Protein 1Y42 (pdb70)

Sequence (370 aa):
PKYTAKINEAEENWQARAEAIKKGKKQNTWDLFEERGYVKDTAGTKEHIAELMRTRRIGAYVGIDPTAPSLHVGHLLPLMPLFWMYLEGYKAFTLIGGSTAKIGDPTGDATMNMTKIHYQLKKLWENVDTQMRARGYEADWARKRGIVNNNHWWNKQPMLEVLRRVGHALRIGPMLSRDTVKNKMTQGDGVSFAEFTYPIMQGWDWFELFYQQGVQMQIGGSDQYGNIISGLEVVKAARESEPDPQERKYVTPKTALDECVGFTVPLLTDSSGAKFGKSAGNAIWLDPYQTSVFDFYGYFVRRSDQEVENLLKLFTFMPISEITKTMEEHIKDPSKRVAQHTLAREVVTLVHGKQEASAAEDQHRMMYTG

Nearest PDB structures (foldseek):
  1y42-assembly1_X  TM=1.003E+00  e=4.471E-63  Neurospora crassa
  4ojm-assembly1_X-2  TM=1.002E+00  e=7.082E-61  Neurospora crassa OR74A
  5ihx-assembly1_A  TM=9.493E-01  e=1.048E-35  Aspergillus nidulans FGSC A4
  1tyd-assembly1_E-2  TM=9.009E-01  e=5.472E-24  Geobacillus stearothermophilus
  6i5y-assembly1_B  TM=8.676E-01  e=6.887E-23  Escherichia coli BL21(DE3)

Structure (mmCIF, N/CA/C/O backbone):
data_1Y42
#
_entry.id   1Y42
#
_cell.length_a   104.880
_cell.length_b   73.210
_cell.length_c   56.790
_cell.angle_alpha   90.00
_cell.angle_beta   111.35
_cell.angle_gamma   90.00
#
_symmetry.space_group_name_H-M   'C 1 2 1'
#
loop_
_entity.id
_entity.type
_entity.pdbx_description
1 polymer 'Tyrosyl-tRNA synthetase, mitochondrial'
2 non-polymer TYROSINE
3 water water
#
loop_
_atom_site.group_PDB
_atom_site.id
_atom_site.type_symbol
_atom_site.label_atom_id
_atom_site.label_alt_id
_atom_site.label_comp_id
_atom_site.label_asym_id
_atom_site.label_entity_id
_atom_site.label_seq_id
_atom_site.pdbx_PDB_ins_code
_atom_site.Cartn_x
_atom_site.Cartn_y
_atom_site.Cartn_z
_atom_site.occupancy
_atom_site.B_iso_or_equiv
_atom_site.auth_seq_id
_atom_site.auth_comp_id
_atom_site.auth_asym_id
_atom_site.auth_atom_id
_atom_site.pdbx_PDB_model_num
ATOM 1 N N . PRO A 1 8 ? 10.289 47.086 23.789 1.00 46.01 39 PRO X N 1
ATOM 2 C CA . PRO A 1 8 ? 9.071 47.340 23.013 1.00 45.61 39 PRO X CA 1
ATOM 3 C C . PRO A 1 8 ? 8.968 46.688 21.625 1.00 45.46 39 PRO X C 1
ATOM 4 O O . PRO A 1 8 ? 8.138 45.784 21.462 1.00 45.54 39 PRO X O 1
ATOM 8 N N . LYS A 1 9 ? 9.755 47.132 20.635 1.00 45.27 40 LYS X N 1
ATOM 9 C CA . LYS A 1 9 ? 9.386 46.836 19.221 1.00 45.68 40 LYS X CA 1
ATOM 10 C C . LYS A 1 9 ? 9.970 45.540 18.575 1.00 44.47 40 LYS X C 1
ATOM 11 O O . LYS A 1 9 ? 9.298 44.860 17.775 1.00 44.18 40 LYS X O 1
ATOM 17 N N . TYR A 1 10 ? 11.199 45.202 18.927 1.00 43.32 41 TYR X N 1
ATOM 18 C CA . TYR A 1 10 ? 11.680 43.844 18.691 1.00 42.37 41 TYR X CA 1
ATOM 19 C C . TYR A 1 10 ? 10.778 42.861 19.444 1.00 41.30 41 TYR X C 1
ATOM 20 O O . TYR A 1 10 ? 10.496 41.785 18.975 1.00 41.02 41 TYR X O 1
ATOM 29 N N . THR A 1 11 ? 10.315 43.265 20.618 1.00 40.44 42 THR X N 1
ATOM 30 C CA . THR A 1 11 ? 9.533 42.393 21.472 1.00 39.93 42 THR X CA 1
ATOM 31 C C . THR A 1 11 ? 8.179 42.065 20.868 1.00 39.60 42 THR X C 1
ATOM 32 O O . THR A 1 11 ? 7.745 40.911 20.898 1.00 39.09 42 THR X O 1
ATOM 36 N N . ALA A 1 12 ? 7.517 43.090 20.344 1.00 38.79 43 ALA X N 1
ATOM 37 C CA . ALA A 1 12 ? 6.227 42.932 19.702 1.00 37.98 43 ALA X CA 1
ATOM 38 C C . ALA A 1 12 ? 6.369 41.987 18.519 1.00 37.38 43 ALA X C 1
ATOM 39 O O . ALA A 1 12 ? 5.558 41.101 18.340 1.00 36.11 43 ALA X O 1
ATOM 41 N N . LYS A 1 13 ? 7.402 42.212 17.714 1.00 36.73 44 LYS X N 1
ATOM 42 C CA . LYS A 1 13 ? 7.710 41.331 16.589 1.00 36.62 44 LYS X CA 1
ATOM 43 C C . LYS A 1 13 ? 8.020 39.908 17.025 1.00 35.05 44 LYS X C 1
ATOM 44 O O . LYS A 1 13 ? 7.575 38.998 16.366 1.00 35.43 44 LYS X O 1
ATOM 50 N N . ILE A 1 14 ? 8.794 39.716 18.096 1.00 33.98 45 ILE X N 1
ATOM 51 C CA . ILE A 1 14 ? 9.033 38.374 18.649 1.00 33.52 45 ILE X CA 1
ATOM 52 C C . ILE A 1 14 ? 7.698 37.724 19.093 1.00 32.49 45 ILE X C 1
ATOM 53 O O . ILE A 1 14 ? 7.464 36.528 18.880 1.00 31.75 45 ILE X O 1
ATOM 58 N N . ASN A 1 15 ? 6.857 38.500 19.754 1.00 31.22 46 ASN X N 1
ATOM 59 C CA . ASN A 1 15 ? 5.551 37.986 20.181 1.00 31.35 46 ASN X CA 1
ATOM 60 C C . ASN A 1 15 ? 4.697 37.588 18.982 1.00 30.02 46 ASN X C 1
ATOM 61 O O . ASN A 1 15 ? 4.100 36.530 19.007 1.00 30.22 46 ASN X O 1
ATOM 66 N N . GLU A 1 16 ? 4.676 38.378 17.921 1.00 29.12 47 GLU X N 1
ATOM 67 C CA . GLU A 1 16 ? 3.880 37.992 16.755 1.00 30.29 47 GLU X CA 1
ATOM 68 C C . GLU A 1 16 ? 4.431 36.690 16.146 1.00 29.01 47 GLU X C 1
ATOM 69 O O . GLU A 1 16 ? 3.678 35.786 15.762 1.00 28.25 47 GLU X O 1
ATOM 75 N N . ALA A 1 17 ? 5.757 36.612 16.074 1.00 28.31 48 ALA X N 1
ATOM 76 C CA . ALA A 1 17 ? 6.447 35.408 15.600 1.00 27.68 48 ALA X CA 1
ATOM 77 C C . ALA A 1 17 ? 6.040 34.170 16.390 1.00 27.00 48 ALA X C 1
ATOM 78 O O . ALA A 1 17 ? 5.815 33.136 15.820 1.00 24.78 48 ALA X O 1
ATOM 80 N N . GLU A 1 18 ? 5.991 34.277 17.714 1.00 27.12 49 GLU X N 1
ATOM 81 C CA . GLU A 1 18 ? 5.630 33.124 18.546 1.00 27.35 49 GLU X CA 1
ATOM 82 C C . GLU A 1 18 ? 4.177 32.750 18.373 1.00 26.72 49 GLU X C 1
ATOM 83 O O . GLU A 1 18 ? 3.820 31.599 18.405 1.00 26.14 49 GLU X O 1
ATOM 85 N N . GLU A 1 19 ? 3.342 33.746 18.209 1.00 27.35 50 GLU X N 1
ATOM 86 C CA . GLU A 1 19 ? 1.920 33.508 17.978 1.00 27.90 50 GLU X CA 1
ATOM 87 C C . GLU A 1 19 ? 1.721 32.840 16.629 1.00 26.99 50 GLU X C 1
ATOM 88 O O . GLU A 1 19 ? 0.971 31.848 16.533 1.00 26.21 50 GLU X O 1
ATOM 91 N N . ASN A 1 20 ? 2.441 33.324 15.612 1.00 26.51 51 ASN X N 1
ATOM 92 C CA . ASN A 1 20 ? 2.446 32.663 14.299 1.00 25.34 51 ASN X CA 1
ATOM 93 C C . ASN A 1 20 ? 2.959 31.236 14.430 1.00 23.52 51 ASN X C 1
ATOM 94 O O . ASN A 1 20 ? 2.404 30.332 13.831 1.00 22.79 51 ASN X O 1
ATOM 99 N N . TRP A 1 21 ? 4.011 31.022 15.214 1.00 21.53 52 TRP X N 1
ATOM 100 C CA . TRP A 1 21 ? 4.573 29.705 15.365 1.00 20.71 52 TRP X CA 1
ATOM 101 C C . TRP A 1 21 ? 3.614 28.745 16.017 1.00 20.25 52 TRP X C 1
ATOM 102 O O . TRP A 1 21 ? 3.527 27.595 15.624 1.00 19.61 52 TRP X O 1
ATOM 113 N N . GLN A 1 22 ? 2.864 29.240 16.997 1.00 21.89 53 GLN X N 1
ATOM 114 C CA . GLN A 1 22 ? 1.880 28.451 17.716 1.00 21.24 53 GLN X CA 1
ATOM 115 C C . GLN A 1 22 ? 0.651 28.115 16.875 1.00 21.10 53 GLN X C 1
ATOM 116 O O . GLN A 1 22 ? 0.150 26.999 16.972 1.00 20.91 53 GLN X O 1
ATOM 122 N N . ALA A 1 23 ? 0.184 29.023 16.018 1.00 20.84 54 ALA X N 1
ATOM 123 C CA . ALA A 1 23 ? -0.874 28.640 15.062 1.00 20.13 54 ALA X CA 1
ATOM 124 C C . ALA A 1 23 ? -0.348 27.542 14.129 1.00 19.68 54 ALA X C 1
ATOM 125 O O . ALA A 1 23 ? -1.046 26.513 13.870 1.00 19.49 54 ALA X O 1
ATOM 127 N N . ARG A 1 24 ? 0.884 27.729 13.647 1.00 18.42 55 ARG X N 1
ATOM 128 C CA . ARG A 1 24 ? 1.574 26.652 12.922 1.00 18.21 55 ARG X CA 1
ATOM 129 C C . ARG A 1 24 ? 1.620 25.324 13.693 1.00 17.40 55 ARG X C 1
ATOM 130 O O . ARG A 1 24 ? 1.345 24.231 13.138 1.00 17.98 55 ARG X O 1
ATOM 138 N N . ALA A 1 25 ? 2.006 25.395 14.961 1.00 17.44 56 ALA X N 1
ATOM 139 C CA . ALA A 1 25 ? 2.064 24.224 15.811 1.00 16.75 56 ALA X CA 1
ATOM 140 C C . ALA A 1 25 ? 0.724 23.509 15.896 1.00 18.08 56 ALA X C 1
ATOM 141 O O . ALA A 1 25 ? 0.658 22.253 15.909 1.00 17.75 56 ALA X O 1
ATOM 143 N N . GLU A 1 26 ? -0.344 24.290 16.006 1.00 19.18 57 GLU X N 1
ATOM 144 C CA . GLU A 1 26 ? -1.703 23.701 16.110 1.00 20.92 57 GLU X CA 1
ATOM 145 C C . GLU A 1 26 ? -2.161 23.087 14.798 1.00 19.95 57 GLU X C 1
ATOM 146 O O . GLU A 1 26 ? -2.732 21.989 14.728 1.00 20.64 57 GLU X O 1
ATOM 152 N N . ALA A 1 27 ? -1.874 23.793 13.742 1.00 19.97 58 ALA X N 1
ATOM 153 C CA . ALA A 1 27 ? -2.083 23.269 12.372 1.00 19.59 58 ALA X CA 1
ATOM 154 C C . ALA A 1 27 ? -1.418 21.926 12.129 1.00 18.41 58 ALA X C 1
ATOM 155 O O . ALA A 1 27 ? -2.017 21.046 11.558 1.00 18.72 58 ALA X O 1
ATOM 157 N N . ILE A 1 28 ? -0.189 21.737 12.616 1.00 18.44 59 ILE X N 1
ATOM 158 C CA . ILE A 1 28 ? 0.492 20.451 12.599 1.00 17.42 59 ILE X CA 1
ATOM 159 C C . ILE A 1 28 ? -0.198 19.386 13.452 1.00 17.17 59 ILE X C 1
ATOM 160 O O . ILE A 1 28 ? -0.450 18.266 12.978 1.00 16.59 59 ILE X O 1
ATOM 165 N N . LYS A 1 29 ? -0.502 19.723 14.705 1.00 17.78 60 LYS X N 1
ATOM 166 C CA . LYS A 1 29 ? -1.242 18.822 15.611 1.00 18.54 60 LYS X CA 1
ATOM 167 C C . LYS A 1 29 ? -2.548 18.342 14.939 1.00 17.92 60 LYS X C 1
ATOM 168 O O . LYS A 1 29 ? -2.922 17.183 15.063 1.00 16.37 60 LYS X O 1
ATOM 174 N N . LYS A 1 30 ? -3.237 19.248 14.245 1.00 18.69 61 LYS X N 1
ATOM 175 C CA . LYS A 1 30 ? -4.510 18.895 13.581 1.00 19.59 61 LYS X CA 1
ATOM 176 C C . LYS A 1 30 ? -4.297 18.206 12.204 1.00 19.43 61 LYS X C 1
ATOM 177 O O . LYS A 1 30 ? -5.231 17.763 11.560 1.00 17.44 61 LYS X O 1
ATOM 183 N N . GLY A 1 31 ? -3.060 18.104 11.764 1.00 19.93 62 GLY X N 1
ATOM 184 C CA . GLY A 1 31 ? -2.777 17.469 10.457 1.00 19.71 62 GLY X CA 1
ATOM 185 C C . GLY A 1 31 ? -2.973 18.337 9.246 1.00 19.59 62 GLY X C 1
ATOM 186 O O . GLY A 1 31 ? -3.002 17.868 8.145 1.00 22.05 62 GLY X O 1
ATOM 187 N N . LYS A 1 32 ? -3.147 19.609 9.431 1.00 19.72 63 LYS X N 1
ATOM 188 C CA . LYS A 1 32 ? -3.304 20.538 8.341 1.00 20.52 63 LYS X CA 1
ATOM 189 C C . LYS A 1 32 ? -1.953 20.896 7.710 1.00 21.83 63 LYS X C 1
ATOM 190 O O . LYS A 1 32 ? -1.894 21.291 6.537 1.00 22.13 63 LYS X O 1
ATOM 196 N N . LYS A 1 33 ? -0.876 20.727 8.484 1.00 20.50 64 LYS X N 1
ATOM 197 C CA . LYS A 1 33 ? 0.470 21.168 8.092 1.00 19.75 64 LYS X CA 1
ATOM 198 C C . LYS A 1 33 ? 1.412 20.051 8.482 1.00 19.32 64 LYS X C 1
ATOM 199 O O . LYS A 1 33 ? 1.291 19.475 9.587 1.00 17.15 64 LYS X O 1
ATOM 205 N N . GLN A 1 34 ? 2.306 19.685 7.564 1.00 18.48 65 GLN X N 1
ATOM 206 C CA . GLN A 1 34 ? 3.344 18.674 7.888 1.00 18.65 65 GLN X CA 1
ATOM 207 C C . GLN A 1 34 ? 4.433 19.272 8.762 1.00 17.89 65 GLN X C 1
ATOM 208 O O . GLN A 1 34 ? 4.983 20.334 8.446 1.00 17.97 65 GLN X O 1
ATOM 214 N N . ASN A 1 35 ? 4.691 18.608 9.877 1.00 16.73 66 ASN X N 1
ATOM 215 C CA . ASN A 1 35 ? 5.885 18.847 10.702 1.00 16.46 66 ASN X CA 1
ATOM 216 C C . ASN A 1 35 ? 7.141 18.715 9.861 1.00 15.75 66 ASN X C 1
ATOM 217 O O . ASN A 1 35 ? 7.326 17.711 9.197 1.00 14.50 66 ASN X O 1
ATOM 222 N N . THR A 1 36 ? 7.992 19.746 9.882 1.00 15.71 67 THR X N 1
ATOM 223 C CA . THR A 1 36 ? 9.292 19.653 9.236 1.00 16.58 67 THR X CA 1
ATOM 224 C C . THR A 1 36 ? 10.102 18.389 9.570 1.00 16.98 67 THR X C 1
ATOM 225 O O . THR A 1 36 ? 10.779 17.820 8.693 1.00 17.98 67 THR X O 1
ATOM 229 N N . TRP A 1 37 ? 10.029 17.913 10.807 1.00 16.98 68 TRP X N 1
ATOM 230 C CA . TRP A 1 37 ? 10.611 16.617 11.162 1.00 16.59 68 TRP X CA 1
ATOM 231 C C . TRP A 1 37 ? 10.077 15.508 10.261 1.00 16.56 68 TRP X C 1
ATOM 232 O O . TRP A 1 37 ? 10.834 14.669 9.772 1.00 17.10 68 TRP X O 1
ATOM 243 N N . ASP A 1 38 ? 8.757 15.464 10.043 1.00 16.76 69 ASP X N 1
ATOM 244 C CA . ASP A 1 38 ? 8.218 14.402 9.185 1.00 16.25 69 ASP X CA 1
ATOM 245 C C . ASP A 1 38 ? 8.630 14.604 7.707 1.00 15.63 69 ASP X C 1
ATOM 246 O O . ASP A 1 38 ? 8.836 13.651 7.000 1.00 15.92 69 ASP X O 1
ATOM 251 N N . LEU A 1 39 ? 8.795 15.844 7.275 1.00 16.19 70 LEU X N 1
ATOM 252 C CA . LEU A 1 39 ? 9.443 16.158 6.000 1.00 16.16 70 LEU X CA 1
ATOM 253 C C . LEU A 1 39 ? 10.851 15.542 5.928 1.00 16.92 70 LEU X C 1
ATOM 254 O O . LEU A 1 39 ? 11.190 14.869 4.922 1.00 17.52 70 LEU X O 1
ATOM 259 N N . PHE A 1 40 ? 11.655 15.720 6.981 1.00 16.75 71 PHE X N 1
ATOM 260 C CA . PHE A 1 40 ? 12.990 15.132 7.045 1.00 16.71 71 PHE X CA 1
ATOM 261 C C . PHE A 1 40 ? 12.956 13.651 6.830 1.00 16.93 71 PHE X C 1
ATOM 262 O O . PHE A 1 40 ? 13.736 13.107 6.062 1.00 16.59 71 PHE X O 1
ATOM 270 N N . GLU A 1 41 ? 12.041 12.984 7.524 1.00 18.66 72 GLU X N 1
ATOM 271 C CA . GLU A 1 41 ? 11.864 11.533 7.379 1.00 19.21 72 GLU X CA 1
ATOM 272 C C . GLU A 1 41 ? 11.383 11.139 5.991 1.00 19.33 72 GLU X C 1
ATOM 273 O O . GLU A 1 41 ? 11.961 10.261 5.382 1.00 17.88 72 GLU X O 1
ATOM 279 N N . GLU A 1 42 ? 10.391 11.843 5.464 1.00 18.76 73 GLU X N 1
ATOM 280 C CA . GLU A 1 42 ? 9.890 11.538 4.135 1.00 19.71 73 GLU X CA 1
ATOM 281 C C . GLU A 1 42 ? 10.935 11.701 3.011 1.00 19.03 73 GLU X C 1
ATOM 282 O O . GLU A 1 42 ? 10.981 10.936 2.035 1.00 18.59 73 GLU X O 1
ATOM 288 N N . ARG A 1 43 ? 11.757 12.722 3.120 1.00 18.93 74 ARG X N 1
ATOM 289 C CA . ARG A 1 43 ? 12.715 13.012 2.049 1.00 18.35 74 ARG X CA 1
ATOM 290 C C . ARG A 1 43 ? 13.955 12.161 2.194 1.00 19.26 74 ARG X C 1
ATOM 291 O O . ARG A 1 43 ? 14.716 12.029 1.231 1.00 20.70 74 ARG X O 1
ATOM 299 N N . GLY A 1 44 ? 14.168 11.588 3.383 1.00 18.56 75 GLY X N 1
ATOM 300 C CA . GLY A 1 44 ? 15.281 10.608 3.611 1.00 18.91 75 GLY X CA 1
ATOM 301 C C . GLY A 1 44 ? 16.515 11.175 4.303 1.00 18.17 75 GLY X C 1
ATOM 302 O O . GLY A 1 44 ? 17.579 10.594 4.248 1.00 17.88 75 GLY X O 1
ATOM 303 N N . TYR A 1 45 ? 16.384 12.315 4.958 1.00 17.52 76 TYR X N 1
ATOM 304 C CA . TYR A 1 45 ? 17.540 12.959 5.627 1.00 16.47 76 TYR X CA 1
ATOM 305 C C . TYR A 1 45 ? 17.971 12.335 6.915 1.00 17.20 76 TYR X C 1
ATOM 306 O O . TYR A 1 45 ? 19.051 12.652 7.379 1.00 16.57 76 TYR X O 1
ATOM 315 N N . VAL A 1 46 ? 17.149 11.4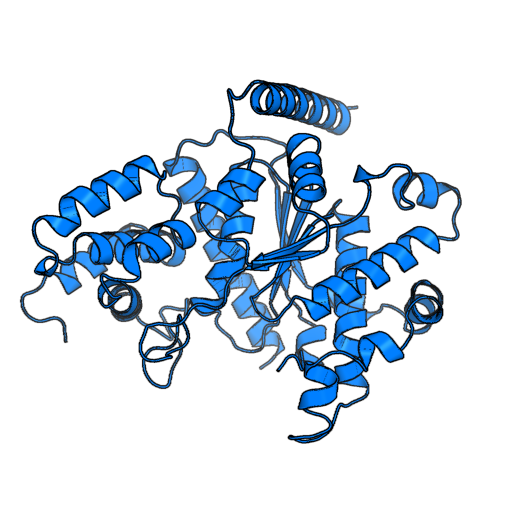74 7.534 1.00 18.87 77 VAL X N 1
ATOM 316 C CA . VAL A 1 46 ? 17.454 11.005 8.901 1.00 18.82 77 VAL X CA 1
ATOM 317 C C . VAL A 1 46 ? 18.175 9.661 8.916 1.00 20.47 77 VAL X C 1
ATOM 318 O O . VAL A 1 46 ? 17.608 8.611 8.548 1.00 20.97 77 VAL X O 1
ATOM 322 N N . LYS A 1 47 ? 19.409 9.677 9.404 1.00 21.18 78 LYS X N 1
ATOM 323 C CA . LYS A 1 47 ? 20.154 8.467 9.681 1.00 21.39 78 LYS X CA 1
ATOM 324 C C . LYS A 1 47 ? 20.073 8.171 11.182 1.00 20.92 78 LYS X C 1
ATOM 325 O O . LYS A 1 47 ? 19.324 7.309 11.609 1.00 19.74 78 LYS X O 1
ATOM 331 N N . ASP A 1 48 ? 20.875 8.859 11.978 1.00 21.32 79 ASP X N 1
ATOM 332 C CA . ASP A 1 48 ? 20.910 8.658 13.434 1.00 21.86 79 ASP X CA 1
ATOM 333 C C . ASP A 1 48 ? 20.400 9.894 14.126 1.00 20.98 79 ASP X C 1
ATOM 334 O O . ASP A 1 48 ? 20.510 10.978 13.558 1.00 20.46 79 ASP X O 1
ATOM 339 N N . THR A 1 49 ? 19.788 9.723 15.299 1.00 20.70 80 THR X N 1
ATOM 340 C CA . THR A 1 49 ? 19.309 10.837 16.100 1.00 21.43 80 THR X CA 1
ATOM 341 C C . THR A 1 49 ? 19.936 10.793 17.502 1.00 21.99 80 THR X C 1
ATOM 342 O O . THR A 1 49 ? 20.043 9.734 18.130 1.00 22.88 80 THR X O 1
ATOM 346 N N . ALA A 1 50 ? 20.347 11.959 17.955 1.00 21.72 81 ALA X N 1
ATOM 347 C CA . ALA A 1 50 ? 20.773 12.178 19.326 1.00 21.97 81 ALA X CA 1
ATOM 348 C C . ALA A 1 50 ? 19.580 12.926 19.953 1.00 22.55 81 ALA X C 1
ATOM 349 O O . ALA A 1 50 ? 19.393 14.103 19.704 1.00 20.17 81 ALA X O 1
ATOM 351 N N . GLY A 1 51 ? 18.753 12.169 20.693 1.00 23.16 82 GLY X N 1
ATOM 352 C CA . GLY A 1 51 ? 17.430 12.562 21.123 1.00 23.44 82 GLY X CA 1
ATOM 353 C C . GLY A 1 51 ? 16.471 11.663 20.376 1.00 24.55 82 GLY X C 1
ATOM 354 O O . GLY A 1 51 ? 16.728 11.293 19.228 1.00 25.11 82 GLY X O 1
ATOM 355 N N . THR A 1 52 ? 15.355 11.289 21.001 1.00 24.85 83 THR X N 1
ATOM 356 C CA . THR A 1 52 ? 14.374 10.452 20.307 1.00 24.89 83 THR X CA 1
ATOM 357 C C . THR A 1 52 ? 13.698 11.222 19.185 1.00 24.49 83 THR X C 1
ATOM 358 O O . THR A 1 52 ? 13.599 12.441 19.246 1.00 24.12 83 THR X O 1
ATOM 362 N N . LYS A 1 53 ? 13.179 10.502 18.194 1.00 24.11 84 LYS X N 1
ATOM 363 C CA . LYS A 1 53 ? 12.443 11.146 17.099 1.00 24.95 84 LYS X CA 1
ATOM 364 C C . LYS A 1 53 ? 11.1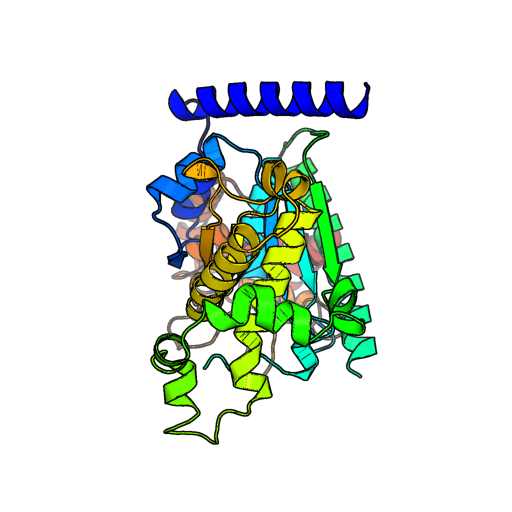85 11.856 17.589 1.00 23.73 84 LYS X C 1
ATOM 365 O O . LYS A 1 53 ? 10.805 12.877 17.068 1.00 22.97 84 LYS X O 1
ATOM 371 N N . GLU A 1 54 ? 10.579 11.346 18.644 1.00 23.61 85 GLU X N 1
ATOM 372 C CA . GLU A 1 54 ? 9.371 11.970 19.246 1.00 23.14 85 GLU X CA 1
ATOM 373 C C . GLU A 1 54 ? 9.712 13.290 19.917 1.00 21.37 85 GLU X C 1
ATOM 374 O O . GLU A 1 54 ? 9.008 14.306 19.738 1.00 21.70 85 GLU X O 1
ATOM 380 N N . HIS A 1 55 ? 10.816 13.277 20.652 1.00 19.81 86 HIS X N 1
ATOM 381 C CA . HIS A 1 55 ? 11.453 14.457 21.179 1.00 19.18 86 HIS X CA 1
ATOM 382 C C . HIS A 1 55 ? 11.697 15.537 20.092 1.00 18.19 86 HIS X C 1
ATOM 383 O O . HIS A 1 55 ? 11.192 16.684 20.199 1.00 16.24 86 HIS X O 1
ATOM 390 N N . ILE A 1 56 ? 12.468 15.160 19.072 1.00 18.31 87 ILE X N 1
ATOM 391 C CA . ILE A 1 56 ? 12.918 16.118 18.055 1.00 18.46 87 ILE X CA 1
ATOM 392 C C . ILE A 1 56 ? 11.679 16.672 17.304 1.00 17.59 87 ILE X C 1
ATOM 393 O O . ILE A 1 56 ? 11.568 17.840 17.068 1.00 18.24 87 ILE X O 1
ATOM 398 N N . ALA A 1 57 ? 10.726 15.817 17.003 1.00 18.40 88 ALA X N 1
ATOM 399 C CA . ALA A 1 57 ? 9.468 16.223 16.329 1.00 18.37 88 ALA X CA 1
ATOM 400 C C . ALA A 1 57 ? 8.703 17.285 17.104 1.00 18.00 88 ALA X C 1
ATOM 401 O O . ALA A 1 57 ? 8.269 18.324 16.551 1.00 17.02 88 ALA X O 1
ATOM 403 N N . GLU A 1 58 ? 8.560 17.032 18.400 1.00 18.09 89 GLU X N 1
ATOM 404 C CA . GLU A 1 58 ? 7.805 17.907 19.255 1.00 17.55 89 GLU X CA 1
ATOM 405 C C . GLU A 1 58 ? 8.553 19.219 19.505 1.00 16.93 89 GLU X C 1
ATOM 406 O O . GLU A 1 58 ? 7.941 20.278 19.605 1.00 16.03 89 GLU X O 1
ATOM 412 N N . LEU A 1 59 ? 9.884 19.153 19.614 1.00 15.91 90 LEU X N 1
ATOM 413 C CA . LEU A 1 59 ? 10.661 20.376 19.684 1.00 16.29 90 LEU X CA 1
ATOM 414 C C . LEU A 1 59 ? 10.436 21.214 18.424 1.00 15.70 90 LEU X C 1
ATOM 415 O O . LEU A 1 59 ? 10.198 22.420 18.507 1.00 16.28 90 LEU X O 1
ATOM 420 N N . MET A 1 60 ? 10.470 20.572 17.264 1.00 15.98 91 MET X N 1
ATOM 421 C CA . MET A 1 60 ? 10.318 21.301 16.001 1.00 15.06 91 MET X CA 1
ATOM 422 C C . MET A 1 60 ? 8.915 21.858 15.797 1.00 15.00 91 MET X C 1
ATOM 423 O O . MET A 1 60 ? 8.772 22.969 15.287 1.00 13.66 91 MET X O 1
ATOM 428 N N . ARG A 1 61 ? 7.893 21.125 16.263 1.00 14.65 92 ARG X N 1
ATOM 429 C CA . ARG A 1 61 ? 6.503 21.619 16.218 1.00 16.06 92 ARG X CA 1
ATOM 430 C C . ARG A 1 61 ? 6.280 22.831 17.088 1.00 17.28 92 ARG X C 1
ATOM 431 O O . ARG A 1 61 ? 5.695 23.812 16.635 1.00 18.42 92 ARG X O 1
ATOM 439 N N . THR A 1 62 ? 6.777 22.770 18.328 1.00 16.85 93 THR X N 1
ATOM 440 C CA . THR A 1 62 ? 6.407 23.730 19.315 1.00 16.87 93 THR X CA 1
ATOM 441 C C . THR A 1 62 ? 7.308 24.935 19.420 1.00 17.38 93 THR X C 1
ATOM 442 O O . THR A 1 62 ? 6.901 25.939 20.025 1.00 16.62 93 THR X O 1
ATOM 446 N N . ARG A 1 63 ? 8.508 24.865 18.842 1.00 17.61 94 ARG X N 1
ATOM 447 C CA . ARG A 1 63 ? 9.491 25.914 19.060 1.00 19.22 94 ARG X CA 1
ATOM 448 C C . ARG A 1 63 ? 10.192 26.322 17.760 1.00 17.84 94 ARG X C 1
ATOM 449 O O . ARG A 1 63 ? 10.648 25.459 16.999 1.00 15.76 94 ARG X O 1
ATOM 457 N N . ARG A 1 64 ? 10.293 27.630 17.486 1.00 16.52 95 ARG X N 1
ATOM 458 C CA . ARG A 1 64 ? 11.057 28.065 16.321 1.00 16.62 95 ARG X CA 1
ATOM 459 C C . ARG A 1 64 ? 12.563 27.971 16.616 1.00 16.43 95 ARG X C 1
ATOM 460 O O . ARG A 1 64 ? 13.255 28.972 16.797 1.00 17.96 95 ARG X O 1
ATOM 468 N N . ILE A 1 65 ? 13.087 26.752 16.684 1.00 16.89 96 ILE X N 1
ATOM 469 C CA . ILE A 1 65 ? 14.483 26.571 17.084 1.00 16.00 96 ILE X CA 1
ATOM 470 C C . ILE A 1 65 ? 15.495 27.109 16.082 1.00 15.91 96 ILE X C 1
ATOM 471 O O . ILE A 1 65 ? 15.183 27.400 14.940 1.00 15.87 96 ILE X O 1
ATOM 476 N N . GLY A 1 66 ? 16.718 27.235 16.556 1.00 14.14 97 GLY X N 1
ATOM 477 C CA . GLY A 1 66 ? 17.826 27.384 15.694 1.00 14.93 97 GLY X CA 1
ATOM 478 C C . GLY A 1 66 ? 18.506 26.066 15.509 1.00 14.93 97 GLY X C 1
ATOM 479 O O . GLY A 1 66 ? 18.514 25.230 16.396 1.00 14.50 97 GLY X O 1
ATOM 480 N N . ALA A 1 67 ? 19.090 25.900 14.327 1.00 15.39 98 ALA X N 1
ATOM 481 C CA . ALA A 1 67 ? 19.823 24.705 13.985 1.00 14.63 98 ALA X CA 1
ATOM 482 C C . ALA A 1 67 ? 21.126 25.175 13.258 1.00 14.69 98 ALA X C 1
ATOM 483 O O . ALA A 1 67 ? 21.216 26.330 12.801 1.00 14.48 98 ALA X O 1
ATOM 485 N N . TYR A 1 68 ? 22.139 24.315 13.257 1.00 15.68 99 TYR X N 1
ATOM 486 C CA . TYR A 1 68 ? 23.410 24.529 12.565 1.00 15.25 99 TYR X CA 1
ATOM 487 C C . TYR A 1 68 ? 24.057 23.265 11.992 1.00 15.56 99 TYR X C 1
ATOM 488 O O . TYR A 1 68 ? 23.841 22.142 12.474 1.00 15.36 99 TYR X O 1
ATOM 497 N N . VAL A 1 69 ? 24.855 23.508 10.943 1.00 14.99 100 VAL X N 1
ATOM 498 C CA . VAL A 1 69 ? 25.787 22.594 10.369 1.00 15.93 100 VAL X CA 1
ATOM 499 C C . VAL A 1 69 ? 27.187 23.242 10.431 1.00 16.67 100 VAL X C 1
ATOM 500 O O . VAL A 1 69 ? 27.378 24.422 10.106 1.00 15.89 100 VAL X O 1
ATOM 504 N N . GLY A 1 70 ? 28.155 22.468 10.856 1.00 17.46 101 GLY X N 1
ATOM 505 C CA . GLY A 1 70 ? 29.505 22.932 10.918 1.00 19.13 101 GLY X CA 1
ATOM 506 C C . GLY A 1 70 ? 30.247 22.387 9.716 1.00 20.28 101 GLY X C 1
ATOM 507 O O . GLY A 1 70 ? 30.041 21.264 9.293 1.00 18.80 101 GLY X O 1
ATOM 508 N N . ILE A 1 71 ? 31.084 23.225 9.129 1.00 22.68 102 ILE X N 1
ATOM 509 C CA . ILE A 1 71 ? 31.976 22.792 8.064 1.00 24.01 102 ILE X CA 1
ATOM 510 C C . ILE A 1 71 ? 33.421 23.220 8.377 1.00 24.62 102 ILE X C 1
ATOM 511 O O . ILE A 1 71 ? 33.675 24.396 8.597 1.00 25.03 102 ILE X O 1
ATOM 516 N N . ASP A 1 72 ? 34.348 22.271 8.394 1.00 25.90 103 ASP X N 1
ATOM 517 C CA . ASP A 1 72 ? 35.781 22.594 8.572 1.00 27.76 103 ASP X CA 1
ATOM 518 C C . ASP A 1 72 ? 36.361 22.947 7.215 1.00 28.16 103 ASP X C 1
ATOM 519 O O . ASP A 1 72 ? 36.315 22.103 6.324 1.00 27.15 103 ASP X O 1
ATOM 524 N N . PRO A 1 73 ? 36.910 24.158 7.054 1.00 29.58 104 PRO X N 1
ATOM 525 C CA . PRO A 1 73 ? 37.528 24.567 5.788 1.00 31.42 104 PRO X CA 1
ATOM 526 C C . PRO A 1 73 ? 38.900 23.937 5.517 1.00 33.25 104 PRO X C 1
ATOM 527 O O . PRO A 1 73 ? 39.928 24.592 5.575 1.00 33.43 104 PRO X O 1
ATOM 531 N N . THR A 1 74 ? 38.873 22.671 5.143 1.00 35.34 105 THR X N 1
ATOM 532 C CA . THR A 1 74 ? 40.063 21.927 4.823 1.00 37.00 105 THR X CA 1
ATOM 533 C C . THR A 1 74 ? 40.507 22.071 3.357 1.00 36.89 105 THR X C 1
ATOM 534 O O . THR A 1 74 ? 41.541 21.504 2.976 1.00 37.71 105 THR X O 1
ATOM 538 N N . ALA A 1 75 ? 39.742 22.825 2.552 1.00 35.83 106 ALA X N 1
ATOM 539 C CA . ALA A 1 75 ? 40.087 23.098 1.156 1.00 34.67 106 ALA X CA 1
ATOM 540 C C . ALA A 1 75 ? 39.361 24.352 0.674 1.00 33.49 106 ALA X C 1
ATOM 541 O O . ALA A 1 75 ? 38.451 24.799 1.331 1.00 33.77 106 ALA X O 1
ATOM 543 N N . PRO A 1 76 ? 39.761 24.946 -0.450 1.00 32.08 107 PRO X N 1
ATOM 544 C CA . PRO A 1 76 ? 39.202 26.221 -0.864 1.00 31.24 107 PRO X CA 1
ATOM 545 C C . PRO A 1 76 ? 37.773 26.187 -1.419 1.00 30.25 107 PRO X C 1
ATOM 546 O O . PRO A 1 76 ? 37.136 27.252 -1.556 1.00 29.90 107 PRO X O 1
ATOM 550 N N . SER A 1 77 ? 37.302 24.986 -1.756 1.00 28.04 108 SER X N 1
ATOM 551 C CA . SER A 1 77 ? 35.966 24.819 -2.218 1.00 26.15 108 SER X CA 1
ATOM 552 C C . SER A 1 77 ? 35.292 23.736 -1.420 1.00 24.08 108 SER X C 1
ATOM 553 O O . SER A 1 77 ? 35.893 22.720 -1.023 1.00 22.13 108 SER X O 1
ATOM 556 N N . LEU A 1 78 ? 34.010 23.967 -1.195 1.00 21.87 109 LEU X N 1
ATOM 557 C CA . LEU A 1 78 ? 33.105 22.881 -0.865 1.00 21.58 109 LEU X CA 1
ATOM 558 C C . LEU A 1 78 ? 32.861 22.009 -2.109 1.00 20.95 109 LEU X C 1
ATOM 559 O O . LEU A 1 78 ? 33.164 22.381 -3.274 1.00 19.20 109 LEU X O 1
ATOM 564 N N . HIS A 1 79 ? 32.393 20.803 -1.850 1.00 21.13 110 HIS X N 1
ATOM 565 C CA . HIS A 1 79 ? 31.992 19.907 -2.925 1.00 21.73 110 HIS X CA 1
ATOM 566 C C . HIS A 1 79 ? 30.562 19.400 -2.680 1.00 20.89 110 HIS X C 1
ATOM 567 O O . HIS A 1 79 ? 29.915 19.711 -1.661 1.00 19.32 110 HIS X O 1
ATOM 574 N N . VAL A 1 80 ? 30.045 18.601 -3.598 1.00 21.05 111 VAL X N 1
ATOM 575 C CA . VAL A 1 80 ? 28.614 18.315 -3.527 1.00 22.43 111 VAL X CA 1
ATOM 576 C C . VAL A 1 80 ? 28.243 17.467 -2.303 1.00 23.29 111 VAL X C 1
ATOM 577 O O . VAL A 1 80 ? 27.101 17.496 -1.863 1.00 23.94 111 VAL X O 1
ATOM 581 N N . GLY A 1 81 ? 29.209 16.706 -1.787 1.00 24.28 112 GLY X N 1
ATOM 582 C CA . GLY A 1 81 ? 29.047 15.938 -0.567 1.00 25.30 112 GLY X CA 1
ATOM 583 C C . GLY A 1 81 ? 28.742 16.813 0.652 1.00 25.05 112 GLY X C 1
ATOM 584 O O . GLY A 1 81 ? 28.027 16.397 1.591 1.00 26.59 112 GLY X O 1
ATOM 585 N N . HIS A 1 82 ? 29.216 18.043 0.623 1.00 23.67 113 HIS X N 1
ATOM 586 C CA . HIS A 1 82 ? 28.857 18.983 1.656 1.00 23.01 113 HIS X CA 1
ATOM 587 C C . HIS A 1 82 ? 27.410 19.364 1.611 1.00 22.63 113 HIS X C 1
ATOM 588 O O . HIS A 1 82 ? 26.876 19.845 2.611 1.00 21.55 113 HIS X O 1
ATOM 595 N N . LEU A 1 83 ? 26.775 19.236 0.444 1.00 21.69 114 LEU X N 1
ATOM 596 C CA . LEU A 1 83 ? 25.373 19.683 0.338 1.00 21.21 114 LEU X CA 1
ATOM 597 C C . LEU A 1 83 ? 24.432 18.875 1.165 1.00 19.53 114 LEU X C 1
ATOM 598 O O . LEU A 1 83 ? 23.367 19.370 1.551 1.00 19.62 114 LEU X O 1
ATOM 603 N N . LEU A 1 84 ? 24.753 17.621 1.395 1.00 18.13 115 LEU X N 1
ATOM 604 C CA . LEU A 1 84 ? 23.784 16.782 2.039 1.00 18.73 115 LEU X CA 1
ATOM 605 C C . LEU A 1 84 ? 23.321 17.299 3.423 1.00 17.30 115 LEU X C 1
ATOM 606 O O . LEU A 1 84 ? 22.124 17.474 3.622 1.00 17.05 115 LEU X O 1
ATOM 611 N N . PRO A 1 85 ? 24.216 17.548 4.376 1.00 17.37 116 PRO X N 1
ATOM 612 C CA . PRO A 1 85 ? 23.718 18.088 5.680 1.00 16.98 116 PRO X CA 1
ATOM 613 C C . PRO A 1 85 ? 23.136 19.473 5.605 1.00 16.38 116 PRO X C 1
ATOM 614 O O . PRO A 1 85 ? 22.293 19.838 6.438 1.00 16.86 116 PRO X O 1
ATOM 618 N N . LEU A 1 86 ? 23.548 20.245 4.604 1.00 16.36 117 LEU X N 1
ATOM 619 C CA . LEU A 1 86 ? 23.008 21.545 4.420 1.00 15.49 117 LEU X CA 1
ATOM 620 C C . LEU A 1 86 ? 21.553 21.512 3.941 1.00 15.41 117 LEU X C 1
ATOM 621 O O . LEU A 1 86 ? 20.780 22.455 4.197 1.00 12.95 117 LEU X O 1
ATOM 626 N N . MET A 1 87 ? 21.165 20.451 3.236 1.00 15.93 118 MET X N 1
ATOM 627 C CA . MET A 1 87 ? 19.806 20.467 2.656 1.00 15.97 118 MET X CA 1
ATOM 628 C C . MET A 1 87 ? 18.693 20.554 3.724 1.00 16.14 118 MET X C 1
ATOM 629 O O . MET A 1 87 ? 17.833 21.429 3.615 1.00 15.69 118 MET X O 1
ATOM 634 N N . PRO A 1 88 ? 18.660 19.672 4.730 1.00 16.53 119 PRO X N 1
ATOM 635 C CA . PRO A 1 88 ? 17.637 19.818 5.810 1.00 15.95 119 PRO X CA 1
ATOM 636 C C . PRO A 1 88 ? 17.729 21.142 6.537 1.00 16.39 119 PRO X C 1
ATOM 637 O O . PRO A 1 88 ? 16.720 21.705 7.005 1.00 17.47 119 PRO X O 1
ATOM 641 N N . LEU A 1 89 ? 18.955 21.630 6.704 1.00 15.82 120 LEU X N 1
ATOM 642 C CA . LEU A 1 89 ? 19.153 22.948 7.245 1.00 15.00 120 LEU X CA 1
ATOM 643 C C . LEU A 1 89 ? 18.463 23.998 6.371 1.00 14.94 120 LEU X C 1
ATOM 644 O O . LEU A 1 89 ? 17.842 24.906 6.890 1.00 14.15 120 LEU X O 1
ATOM 649 N N . PHE A 1 90 ? 18.627 23.914 5.050 1.00 14.18 121 PHE X N 1
ATOM 650 C CA . PHE A 1 90 ? 17.963 24.848 4.170 1.00 14.75 121 PHE X CA 1
ATOM 651 C C . PHE A 1 90 ? 16.425 24.676 4.231 1.00 14.88 121 PHE X C 1
ATOM 652 O O . PHE A 1 90 ? 15.710 25.660 4.189 1.00 15.02 121 PHE X O 1
ATOM 660 N N . TRP A 1 91 ? 15.943 23.435 4.315 1.00 15.38 122 TRP X N 1
ATOM 661 C CA . TRP A 1 91 ? 14.510 23.181 4.488 1.00 15.85 122 TRP X CA 1
ATOM 662 C C . TRP A 1 91 ? 13.997 23.917 5.711 1.00 15.35 122 TRP X C 1
ATOM 663 O O . TRP A 1 91 ? 12.952 24.538 5.654 1.00 17.26 122 TRP X O 1
ATOM 674 N N . MET A 1 92 ? 14.718 23.836 6.830 1.00 15.55 123 MET X N 1
ATOM 675 C CA . MET A 1 92 ? 14.283 24.522 8.084 1.00 15.89 123 MET X CA 1
ATOM 676 C C . MET A 1 92 ? 14.248 26.007 7.831 1.00 15.07 123 MET X C 1
ATOM 677 O O . MET A 1 92 ? 13.308 26.710 8.191 1.00 15.09 123 MET X O 1
ATOM 682 N N . TYR A 1 93 ? 15.259 26.513 7.151 1.00 14.87 124 TYR X N 1
ATOM 683 C CA . TYR A 1 93 ? 15.251 27.932 6.833 1.00 14.91 124 TYR X CA 1
ATOM 684 C C . TYR A 1 93 ? 14.008 28.310 6.033 1.00 14.76 124 TYR X C 1
ATOM 685 O O . TYR A 1 93 ? 13.281 29.239 6.413 1.00 15.35 124 TYR X O 1
ATOM 694 N N . LEU A 1 94 ? 13.733 27.594 4.952 1.00 15.30 125 LEU X N 1
ATOM 695 C CA . LEU A 1 94 ? 12.515 27.846 4.171 1.00 16.85 125 LEU X CA 1
ATOM 696 C C . LEU A 1 94 ? 11.236 27.824 5.047 1.00 17.20 125 LEU X C 1
ATOM 697 O O . LEU A 1 94 ? 10.351 28.652 4.882 1.00 18.37 125 LEU X O 1
ATOM 702 N N . GLU A 1 95 ? 11.195 26.892 5.992 1.00 16.78 126 GLU X N 1
ATOM 703 C CA . GLU A 1 95 ? 10.067 26.769 6.974 1.00 17.00 126 GLU X CA 1
ATOM 704 C C . GLU A 1 95 ? 10.005 27.810 8.067 1.00 16.40 126 GLU X C 1
ATOM 705 O O . GLU A 1 95 ? 9.013 27.857 8.782 1.00 17.96 126 GLU X O 1
ATOM 711 N N . GLY A 1 96 ? 11.033 28.651 8.187 1.00 16.11 127 GLY X N 1
ATOM 712 C CA . GLY A 1 96 ? 11.011 29.800 9.080 1.00 15.66 127 GLY X CA 1
ATOM 713 C C . GLY A 1 96 ? 11.755 29.589 10.371 1.00 14.51 127 GLY X C 1
ATOM 714 O O . GLY A 1 96 ? 11.616 30.357 11.289 1.00 15.29 127 GLY X O 1
ATOM 715 N N . TYR A 1 97 ? 12.566 28.566 10.453 1.00 14.45 128 TYR X N 1
ATOM 716 C CA . TYR A 1 97 ? 13.502 28.432 11.573 1.00 13.84 128 TYR X CA 1
ATOM 717 C C . TYR A 1 97 ? 14.680 29.409 11.431 1.00 15.07 128 TYR X C 1
ATOM 718 O O . TYR A 1 97 ? 14.775 30.188 10.449 1.00 14.81 128 TYR X O 1
ATOM 727 N N . LYS A 1 98 ? 15.556 29.377 12.428 1.00 16.01 129 LYS X N 1
ATOM 728 C CA . LYS A 1 98 ? 16.858 30.065 12.376 1.00 17.37 129 LYS X CA 1
ATOM 729 C C . LYS A 1 98 ? 17.954 29.006 12.024 1.00 16.19 129 LYS X C 1
ATOM 730 O O . LYS A 1 98 ? 18.051 27.976 12.689 1.00 15.17 129 LYS X O 1
ATOM 736 N N . ALA A 1 99 ? 18.770 29.264 10.986 1.00 15.38 130 ALA X N 1
ATOM 737 C CA . ALA A 1 99 ? 19.638 28.262 10.412 1.00 14.75 130 ALA X CA 1
ATOM 738 C C . ALA A 1 99 ? 21.033 28.817 10.184 1.00 15.30 130 ALA X C 1
ATOM 739 O O . ALA A 1 99 ? 21.207 29.893 9.610 1.00 15.84 130 ALA X O 1
ATOM 741 N N . PHE A 1 100 ? 22.039 28.123 10.688 1.00 15.86 131 PHE X N 1
ATOM 742 C CA . PHE A 1 100 ? 23.427 28.648 10.599 1.00 16.40 131 PHE X CA 1
ATOM 743 C C . PHE A 1 100 ? 24.371 27.644 10.017 1.00 15.78 131 PHE X C 1
ATOM 744 O O . PHE A 1 100 ? 24.325 26.449 10.344 1.00 14.65 131 PHE X O 1
ATOM 752 N N . THR A 1 101 ? 25.297 28.136 9.187 1.00 15.88 132 THR X N 1
ATOM 753 C CA . THR A 1 101 ? 26.428 27.332 8.781 1.00 15.62 132 THR X CA 1
ATOM 754 C C . THR A 1 101 ? 27.651 27.876 9.519 1.00 15.04 132 THR X C 1
ATOM 755 O O . THR A 1 101 ? 28.034 29.039 9.331 1.00 15.78 132 THR X O 1
ATOM 759 N N . LEU A 1 102 ? 28.223 27.042 10.362 1.00 15.93 133 LEU X N 1
ATOM 760 C CA . LEU A 1 102 ? 29.388 27.376 11.149 1.00 17.65 133 LEU X CA 1
ATOM 761 C C . LEU A 1 102 ? 30.687 26.966 10.441 1.00 19.12 133 LEU X C 1
ATOM 762 O O . LEU A 1 102 ? 30.874 25.786 10.115 1.00 20.76 133 LEU X O 1
ATOM 767 N N . ILE A 1 103 ? 31.593 27.917 10.225 1.00 18.31 134 ILE X N 1
ATOM 768 C CA . ILE A 1 103 ? 32.868 27.576 9.604 1.00 18.59 134 ILE X CA 1
ATOM 769 C C . ILE A 1 103 ? 33.817 27.295 10.726 1.00 17.79 134 ILE X C 1
ATOM 770 O O . ILE A 1 103 ? 33.957 28.102 11.604 1.00 16.67 134 ILE X O 1
ATOM 775 N N . GLY A 1 104 ? 34.452 26.146 10.681 1.00 18.73 135 GLY X N 1
ATOM 776 C CA . GLY A 1 104 ? 35.374 25.713 11.703 1.00 19.29 135 GLY X CA 1
ATOM 777 C C . GLY A 1 104 ? 36.777 26.253 11.448 1.00 20.50 135 GLY X C 1
ATOM 778 O O . GLY A 1 104 ? 37.716 25.482 11.255 1.00 21.74 135 GLY X O 1
ATOM 779 N N . GLY A 1 105 ? 36.899 27.565 11.472 1.00 21.62 136 GLY X N 1
ATOM 780 C CA . GLY A 1 105 ? 38.149 28.265 11.187 1.00 22.90 136 GLY X CA 1
ATOM 781 C C . GLY A 1 105 ? 39.285 27.818 12.089 1.00 24.27 136 GLY X C 1
ATOM 782 O O . GLY A 1 105 ? 40.389 27.609 11.614 1.00 24.83 136 GLY X O 1
ATOM 783 N N . SER A 1 106 ? 39.007 27.642 13.377 1.00 24.34 137 SER X N 1
ATOM 784 C CA . SER A 1 106 ? 40.032 27.288 14.361 1.00 26.14 137 SER X CA 1
ATOM 785 C C . SER A 1 106 ? 40.221 25.776 14.479 1.00 28.23 137 SER X C 1
ATOM 786 O O . SER A 1 106 ? 41.290 25.259 14.833 1.00 29.78 137 SER X O 1
ATOM 789 N N . THR A 1 107 ? 39.149 25.073 14.201 1.00 29.98 138 THR X N 1
ATOM 790 C CA . THR A 1 107 ? 39.006 23.662 14.480 1.00 32.09 138 THR X CA 1
ATOM 791 C C . THR A 1 107 ? 39.542 22.825 13.288 1.00 33.27 138 THR X C 1
ATOM 792 O O . THR A 1 107 ? 40.019 21.682 13.467 1.00 33.25 138 THR X O 1
ATOM 796 N N . ALA A 1 108 ? 39.560 23.443 12.104 1.00 34.62 139 ALA X N 1
ATOM 797 C CA . ALA A 1 108 ? 40.264 22.898 10.937 1.00 36.42 139 ALA X CA 1
ATOM 798 C C . ALA A 1 108 ? 41.751 22.670 11.192 1.00 37.87 139 ALA X C 1
ATOM 799 O O . ALA A 1 108 ? 42.357 21.743 10.634 1.00 37.92 139 ALA X O 1
ATOM 801 N N . LYS A 1 109 ? 42.352 23.519 12.013 1.00 39.59 140 LYS X N 1
ATOM 802 C CA . LYS A 1 109 ? 43.770 23.350 12.356 1.00 41.54 140 LYS X CA 1
ATOM 803 C C . LYS A 1 109 ? 44.063 22.102 13.213 1.00 42.98 140 LYS X C 1
ATOM 804 O O . LYS A 1 109 ? 45.167 21.524 13.144 1.00 43.37 140 LYS X O 1
ATOM 810 N N . ILE A 1 110 ? 43.087 21.692 14.024 1.00 44.13 141 ILE X N 1
ATOM 811 C CA . ILE A 1 110 ? 43.199 20.460 14.792 1.00 44.85 141 ILE X CA 1
ATOM 812 C C . ILE A 1 110 ? 42.818 19.348 13.839 1.00 45.76 141 ILE X C 1
ATOM 813 O O . ILE A 1 110 ? 43.543 18.369 13.705 1.00 46.69 141 ILE X O 1
ATOM 818 N N . GLY A 1 111 ? 41.681 19.519 13.161 1.00 46.28 142 GLY X N 1
ATOM 819 C CA . GLY A 1 111 ? 41.177 18.542 12.196 1.00 46.79 142 GLY X CA 1
ATOM 820 C C . GLY A 1 111 ? 40.417 17.393 12.848 1.00 46.95 142 GLY X C 1
ATOM 821 O O . GLY A 1 111 ? 40.907 16.772 13.800 1.00 47.76 142 GLY X O 1
ATOM 822 N N . ASP A 1 112 ? 39.222 17.117 12.330 1.00 47.11 143 ASP X N 1
ATOM 823 C CA . ASP A 1 112 ? 38.354 16.045 12.830 1.00 47.14 143 ASP X CA 1
ATOM 824 C C . ASP A 1 112 ? 38.955 14.670 12.512 1.00 47.39 143 ASP X C 1
ATOM 825 O O . ASP A 1 112 ? 39.125 14.332 11.342 1.00 46.98 143 ASP X O 1
ATOM 830 N N . PRO A 1 113 ? 39.257 13.868 13.529 1.00 47.93 144 PRO X N 1
ATOM 831 C CA . PRO A 1 113 ? 39.809 12.517 13.284 1.00 48.59 144 PRO X CA 1
ATOM 832 C C . PRO A 1 113 ? 38.789 11.422 12.857 1.00 48.89 144 PRO X C 1
ATOM 833 O O . PRO A 1 113 ? 39.223 10.296 12.542 1.00 48.93 144 PRO X O 1
ATOM 837 N N . THR A 1 114 ? 37.478 11.725 12.847 1.00 49.17 145 THR X N 1
ATOM 838 C CA . THR A 1 114 ? 36.450 10.684 12.638 1.00 49.39 145 THR X CA 1
ATOM 839 C C . THR A 1 114 ? 36.813 9.791 11.444 1.00 49.71 145 THR X C 1
ATOM 840 O O . THR A 1 114 ? 37.138 10.295 10.366 1.00 49.31 145 THR X O 1
ATOM 844 N N . GLY A 1 115 ? 36.806 8.475 11.673 1.00 50.23 146 GLY X N 1
ATOM 845 C CA . GLY A 1 115 ? 37.247 7.492 10.673 1.00 50.86 146 GLY X CA 1
ATOM 846 C C . GLY A 1 115 ? 37.862 6.253 11.316 1.00 51.54 146 GLY X C 1
ATOM 847 O O . GLY A 1 115 ? 38.161 6.238 12.525 1.00 52.64 146 GLY X O 1
ATOM 848 N N . ASP A 1 127 ? 47.397 29.603 3.112 1.00 52.01 158 ASP X N 1
ATOM 849 C CA . ASP A 1 127 ? 46.494 28.568 2.587 1.00 52.07 158 ASP X CA 1
ATOM 850 C C . ASP A 1 127 ? 45.210 28.387 3.437 1.00 50.88 158 ASP X C 1
ATOM 851 O O . ASP A 1 127 ? 44.112 28.387 2.889 1.00 50.65 158 ASP X O 1
ATOM 856 N N . ALA A 1 128 ? 45.353 28.215 4.755 1.00 49.27 159 ALA X N 1
ATOM 857 C CA . ALA A 1 128 ? 44.190 27.950 5.615 1.00 48.03 159 ALA X CA 1
ATOM 858 C C . ALA A 1 128 ? 43.265 29.172 5.777 1.00 46.76 159 ALA X C 1
ATOM 859 O O . ALA A 1 128 ? 42.051 29.021 6.017 1.00 46.01 159 ALA X O 1
ATOM 861 N N . THR A 1 129 ? 43.842 30.371 5.688 1.00 44.87 160 THR X N 1
ATOM 862 C CA . THR A 1 129 ? 43.073 31.590 5.852 1.00 43.53 160 THR X CA 1
ATOM 863 C C . THR A 1 129 ? 42.382 31.835 4.549 1.00 41.58 160 THR X C 1
ATOM 864 O O . THR A 1 129 ? 41.216 32.179 4.534 1.00 40.77 160 THR X O 1
ATOM 868 N N . MET A 1 130 ? 43.121 31.688 3.452 1.00 39.71 161 MET X N 1
ATOM 869 C CA . MET A 1 130 ? 42.510 31.766 2.123 1.00 38.40 161 MET X CA 1
ATOM 870 C C . MET A 1 130 ? 41.412 30.701 1.986 1.00 36.18 161 MET X C 1
ATOM 871 O O . MET A 1 130 ? 40.403 30.966 1.399 1.00 35.94 161 MET X O 1
ATOM 873 N N . ASN A 1 131 ? 41.602 29.509 2.542 1.00 34.50 162 ASN X N 1
ATOM 874 C CA . ASN A 1 131 ? 40.547 28.508 2.464 1.00 33.05 162 ASN X CA 1
ATOM 875 C C . ASN A 1 131 ? 39.301 29.031 3.214 1.00 32.25 162 ASN X C 1
ATOM 876 O O . ASN A 1 131 ? 38.169 28.897 2.760 1.00 29.38 162 ASN X O 1
ATOM 881 N N . MET A 1 132 ? 39.539 29.663 4.363 1.00 31.97 163 MET X N 1
ATOM 882 C CA . MET A 1 132 ? 38.451 30.188 5.181 1.00 32.04 163 MET X CA 1
ATOM 883 C C . MET A 1 132 ? 37.682 31.287 4.476 1.00 30.67 163 MET X C 1
ATOM 884 O O . MET A 1 132 ? 36.467 31.405 4.612 1.00 30.41 163 MET X O 1
ATOM 889 N N . THR A 1 133 ? 38.409 32.139 3.786 1.00 29.63 164 THR X N 1
ATOM 890 C CA . THR A 1 133 ? 37.797 33.222 3.004 1.00 29.78 164 THR X CA 1
ATOM 891 C C . THR A 1 133 ? 36.937 32.705 1.839 1.00 28.15 164 THR X C 1
ATOM 892 O O . THR A 1 133 ? 35.828 33.196 1.601 1.00 27.19 164 THR X O 1
ATOM 896 N N . LYS A 1 134 ? 37.476 31.725 1.117 1.00 26.10 165 LYS X N 1
ATOM 897 C CA . LYS A 1 134 ? 36.792 31.157 -0.032 1.00 25.18 165 LYS X CA 1
ATOM 898 C C . LYS A 1 134 ? 35.536 30.439 0.449 1.00 23.40 165 LYS X C 1
ATOM 899 O O . LYS A 1 134 ? 34.510 30.604 -0.162 1.00 21.45 165 LYS X O 1
ATOM 901 N N . ILE A 1 135 ? 35.623 29.664 1.541 1.00 22.27 166 ILE X N 1
ATOM 902 C CA . ILE A 1 135 ? 34.424 28.968 2.054 1.00 22.91 166 ILE X CA 1
ATOM 903 C C . ILE A 1 135 ? 33.332 29.920 2.541 1.00 21.05 166 ILE X C 1
ATOM 904 O O . ILE A 1 135 ? 32.154 29.708 2.261 1.00 21.42 166 ILE X O 1
ATOM 909 N N . HIS A 1 136 ? 33.712 30.997 3.219 1.00 20.02 167 HIS X N 1
ATOM 910 C CA . HIS A 1 136 ? 32.745 32.036 3.554 1.00 20.45 167 HIS X CA 1
ATOM 911 C C . HIS A 1 136 ? 32.019 32.606 2.320 1.00 20.82 167 HIS X C 1
ATOM 912 O O . HIS A 1 136 ? 30.771 32.693 2.293 1.00 20.27 167 HIS X O 1
ATOM 919 N N . TYR A 1 137 ? 32.800 33.061 1.348 1.00 22.17 168 TYR X N 1
ATOM 920 C CA . TYR A 1 137 ? 32.304 33.495 0.016 1.00 22.88 168 TYR X CA 1
ATOM 921 C C . TYR A 1 137 ? 31.356 32.457 -0.609 1.00 21.46 168 TYR X C 1
ATOM 922 O O . TYR A 1 137 ? 30.306 32.804 -1.096 1.00 19.81 168 TYR X O 1
ATOM 931 N N . GLN A 1 138 ? 31.728 31.188 -0.616 1.00 20.81 169 GLN X N 1
ATOM 932 C CA . GLN A 1 138 ? 30.884 30.186 -1.243 1.00 21.02 169 GLN X CA 1
ATOM 933 C C . GLN A 1 138 ? 29.583 29.941 -0.487 1.00 20.15 169 GLN X C 1
ATOM 934 O O . GLN A 1 138 ? 28.560 29.638 -1.103 1.00 20.59 169 GLN X O 1
ATOM 940 N N . LEU A 1 139 ? 29.648 29.980 0.852 1.00 18.59 170 LEU X N 1
ATOM 941 C CA . LEU A 1 139 ? 28.470 29.807 1.659 1.00 17.58 170 LEU X CA 1
ATOM 942 C C . LEU A 1 139 ? 27.527 30.948 1.500 1.00 16.86 170 LEU X C 1
ATOM 943 O O . LEU A 1 139 ? 26.340 30.738 1.498 1.00 15.84 170 LEU X O 1
ATOM 948 N N . LYS A 1 140 ? 28.058 32.166 1.373 1.00 17.83 171 LYS X N 1
ATOM 949 C CA . LYS A 1 140 ? 27.229 33.335 1.178 1.00 19.10 171 LYS X CA 1
ATOM 950 C C . LYS A 1 140 ? 26.481 33.278 -0.146 1.00 18.24 171 LYS X C 1
ATOM 951 O O . LYS A 1 140 ? 25.297 33.632 -0.248 1.00 17.42 171 LYS X O 1
ATOM 957 N N . LYS A 1 141 ? 27.224 32.865 -1.167 1.00 17.44 172 LYS X N 1
ATOM 958 C CA . LYS A 1 141 ? 26.703 32.655 -2.530 1.00 17.88 172 LYS X CA 1
ATOM 959 C C . LYS A 1 141 ? 25.575 31.596 -2.546 1.00 16.45 172 LYS X C 1
ATOM 960 O O . LYS A 1 141 ? 24.482 31.785 -3.082 1.00 17.57 172 LYS X O 1
ATOM 966 N N . LEU A 1 142 ? 25.813 30.485 -1.912 1.00 15.36 173 LEU X N 1
ATOM 967 C CA . LEU A 1 142 ? 24.800 29.417 -1.815 1.00 15.02 173 LEU X CA 1
ATOM 968 C C . LEU A 1 142 ? 23.553 29.838 -1.051 1.00 14.66 173 LEU X C 1
ATOM 969 O O . LEU A 1 142 ? 22.448 29.573 -1.483 1.00 14.45 173 LEU X O 1
ATOM 974 N N . TRP A 1 143 ? 23.745 30.473 0.104 1.00 14.63 174 TRP X N 1
ATOM 975 C CA . TRP A 1 143 ? 22.658 31.027 0.889 1.00 15.40 174 TRP X CA 1
ATOM 976 C C . TRP A 1 143 ? 21.765 31.989 0.055 1.00 16.09 174 TRP X C 1
ATOM 977 O O . TRP A 1 143 ? 20.557 32.028 0.227 1.00 15.16 174 TRP X O 1
ATOM 988 N N . GLU A 1 144 ? 22.392 32.804 -0.788 1.00 17.14 175 GLU X N 1
ATOM 989 C CA . GLU A 1 144 ? 21.655 33.673 -1.685 1.00 18.85 175 GLU X CA 1
ATOM 990 C C . GLU A 1 144 ? 20.818 32.863 -2.675 1.00 18.33 175 GLU X C 1
ATOM 991 O O . GLU A 1 144 ? 19.694 33.238 -2.939 1.00 18.33 175 GLU X O 1
ATOM 997 N N . ASN A 1 145 ? 21.358 31.756 -3.187 1.00 17.58 176 ASN X N 1
ATOM 998 C CA . ASN A 1 145 ? 20.613 30.856 -4.054 1.00 18.33 176 ASN X CA 1
ATOM 999 C C . ASN A 1 145 ? 19.461 30.139 -3.303 1.00 18.06 176 ASN X C 1
ATOM 1000 O O . ASN A 1 145 ? 18.394 29.948 -3.836 1.00 17.82 176 ASN X O 1
ATOM 1005 N N . VAL A 1 146 ? 19.679 29.779 -2.046 1.00 18.57 177 VAL X N 1
ATOM 1006 C CA . VAL A 1 146 ? 18.553 29.327 -1.193 1.00 17.59 177 VAL X CA 1
ATOM 1007 C C . VAL A 1 146 ? 17.432 30.385 -1.166 1.00 18.05 177 VAL X C 1
ATOM 1008 O O . VAL A 1 146 ? 16.286 30.067 -1.416 1.00 16.81 177 VAL X O 1
ATOM 1012 N N . ASP A 1 147 ? 17.754 31.648 -0.903 1.00 18.51 178 ASP X N 1
ATOM 1013 C CA . ASP A 1 147 ? 16.730 32.692 -0.906 1.00 19.38 178 ASP X CA 1
ATOM 1014 C C . ASP A 1 147 ? 15.968 32.715 -2.235 1.00 19.69 178 ASP X C 1
ATOM 1015 O O . ASP A 1 147 ? 14.745 32.736 -2.271 1.00 20.88 178 ASP X O 1
ATOM 1020 N N . THR A 1 148 ? 16.700 32.643 -3.328 1.00 20.42 179 THR X N 1
ATOM 1021 C CA . THR A 1 148 ? 16.087 32.591 -4.654 1.00 19.63 179 THR X CA 1
ATOM 1022 C C . THR A 1 148 ? 15.141 31.447 -4.780 1.00 19.82 179 THR X C 1
ATOM 1023 O O . THR A 1 148 ? 14.006 31.611 -5.251 1.00 20.76 179 THR X O 1
ATOM 1027 N N . GLN A 1 149 ? 15.565 30.281 -4.334 1.00 20.15 180 GLN X N 1
ATOM 1028 C CA . GLN A 1 149 ? 14.716 29.116 -4.366 1.00 20.94 180 GLN X CA 1
ATOM 1029 C C . GLN A 1 149 ? 13.526 29.213 -3.421 1.00 21.29 180 GLN X C 1
ATOM 1030 O O . GLN A 1 149 ? 12.417 28.777 -3.773 1.00 20.85 180 GLN X O 1
ATOM 1036 N N . MET A 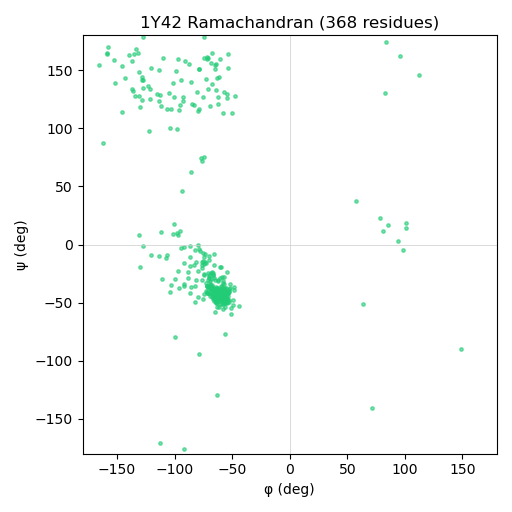1 150 ? 13.726 29.794 -2.244 1.00 21.71 181 MET X N 1
ATOM 1037 C CA . MET A 1 150 ? 12.625 30.034 -1.294 1.00 22.42 181 MET X CA 1
ATOM 1038 C C . MET A 1 150 ? 11.493 30.836 -1.965 1.00 22.98 181 MET X C 1
ATOM 1039 O O . MET A 1 150 ? 10.330 30.486 -1.870 1.00 22.68 181 MET X O 1
ATOM 1044 N N . ARG A 1 151 ? 11.861 31.919 -2.633 1.00 24.22 182 ARG X N 1
ATOM 1045 C CA . ARG A 1 151 ? 10.929 32.755 -3.396 1.00 25.31 182 ARG X CA 1
ATOM 1046 C C . ARG A 1 151 ? 10.267 31.956 -4.523 1.00 25.92 182 ARG X C 1
ATOM 1047 O O . ARG A 1 151 ? 9.071 32.083 -4.738 1.00 24.68 182 ARG X O 1
ATOM 1055 N N . ALA A 1 152 ? 11.037 31.099 -5.204 1.00 25.47 183 ALA X N 1
ATOM 1056 C CA . ALA A 1 152 ? 10.504 30.342 -6.321 1.00 26.17 183 ALA X CA 1
ATOM 1057 C C . ALA A 1 152 ? 9.597 29.212 -5.899 1.00 26.55 183 ALA X C 1
ATOM 1058 O O . ALA A 1 152 ? 8.732 28.819 -6.657 1.00 27.14 183 ALA X O 1
ATOM 1060 N N . ARG A 1 153 ? 9.753 28.695 -4.692 1.00 26.90 184 ARG X N 1
ATOM 1061 C CA . ARG A 1 153 ? 8.918 27.629 -4.243 1.00 26.72 184 ARG X CA 1
ATOM 1062 C C . ARG A 1 153 ? 7.714 28.093 -3.415 1.00 27.13 184 ARG X C 1
ATOM 1063 O O . ARG A 1 153 ? 7.057 27.259 -2.779 1.00 26.76 184 ARG X O 1
ATOM 1071 N N . GLY A 1 154 ? 7.436 29.400 -3.404 1.00 27.02 185 GLY X N 1
ATOM 1072 C CA . GLY A 1 154 ? 6.202 29.907 -2.816 1.00 27.08 185 GLY X CA 1
ATOM 1073 C C . GLY A 1 154 ? 6.197 30.164 -1.325 1.00 26.79 185 GLY X C 1
ATOM 1074 O O . GLY A 1 154 ? 5.137 30.332 -0.749 1.00 25.63 185 GLY X O 1
ATOM 1075 N N . TYR A 1 155 ? 7.366 30.250 -0.682 1.00 26.85 186 TYR X N 1
ATOM 1076 C CA . TYR A 1 155 ? 7.404 30.513 0.770 1.00 26.65 186 TYR X CA 1
ATOM 1077 C C . TYR A 1 155 ? 7.356 32.007 0.968 1.00 27.58 186 TYR X C 1
ATOM 1078 O O . TYR A 1 155 ? 8.044 32.732 0.263 1.00 26.46 186 TYR X O 1
ATOM 1087 N N . GLU A 1 156 ? 6.610 32.430 1.971 1.00 27.97 187 GLU X N 1
ATOM 1088 C CA . GLU A 1 156 ? 6.329 33.829 2.211 1.00 30.20 187 GLU X CA 1
ATOM 1089 C C . GLU A 1 156 ? 7.396 34.406 3.141 1.00 29.79 187 GLU X C 1
ATOM 1090 O O . GLU A 1 156 ? 8.069 33.658 3.847 1.00 29.63 187 GLU X O 1
ATOM 1096 N N . ALA A 1 157 ? 7.564 35.732 3.103 1.00 29.00 188 ALA X N 1
ATOM 1097 C CA . ALA A 1 157 ? 8.478 36.406 3.984 1.00 28.41 188 ALA X CA 1
ATOM 1098 C C . ALA A 1 157 ? 8.035 36.176 5.424 1.00 27.05 188 ALA X C 1
ATOM 1099 O O . ALA A 1 157 ? 6.843 36.061 5.731 1.00 27.18 188 ALA X O 1
ATOM 1101 N N . ASP A 1 158 ? 9.029 36.052 6.281 1.00 24.85 189 ASP X N 1
ATOM 1102 C CA . ASP A 1 158 ? 8.825 35.818 7.677 1.00 24.91 189 ASP X CA 1
ATOM 1103 C C . ASP A 1 158 ? 9.934 36.555 8.419 1.00 24.07 189 ASP X C 1
ATOM 1104 O O . ASP A 1 158 ? 11.107 36.176 8.320 1.00 22.08 189 ASP X O 1
ATOM 1109 N N . TRP A 1 159 ? 9.553 37.580 9.193 1.00 23.27 190 TRP X N 1
ATOM 1110 C CA . TRP A 1 159 ? 10.502 38.299 10.016 1.00 24.05 190 TRP X CA 1
ATOM 1111 C C . TRP A 1 159 ? 11.405 37.393 10.860 1.00 22.13 190 TRP X C 1
ATOM 1112 O O . TRP A 1 159 ? 12.550 37.683 11.087 1.00 21.91 190 TRP X O 1
ATOM 1123 N N . ALA A 1 160 ? 10.861 36.317 11.400 1.00 20.62 191 ALA X N 1
ATOM 1124 C CA . ALA A 1 160 ? 11.596 35.518 12.369 1.00 19.61 191 ALA X CA 1
ATOM 1125 C C . ALA A 1 160 ? 12.488 34.441 11.708 1.00 18.21 191 ALA X C 1
ATOM 1126 O O . ALA A 1 160 ? 13.288 33.792 12.386 1.00 17.27 191 ALA X O 1
ATOM 1128 N N . ARG A 1 161 ? 12.302 34.238 10.404 1.00 17.52 192 ARG X N 1
ATOM 1129 C CA . ARG A 1 161 ? 13.175 33.361 9.629 1.00 16.64 192 ARG X CA 1
ATOM 1130 C C . ARG A 1 161 ? 14.556 33.971 9.638 1.00 16.66 192 ARG X C 1
ATOM 1131 O O . ARG A 1 161 ? 14.705 35.165 9.442 1.00 15.64 192 ARG X O 1
ATOM 1139 N N . LYS A 1 162 ? 15.581 33.169 9.908 1.00 18.50 193 LYS X N 1
ATOM 1140 C CA . LYS A 1 162 ? 16.941 33.721 9.997 1.00 18.37 193 LYS X CA 1
ATOM 1141 C C . LYS A 1 162 ? 17.969 32.758 9.432 1.00 17.24 193 LYS X C 1
ATOM 1142 O O . LYS A 1 162 ? 17.849 31.511 9.609 1.00 16.91 193 LYS X O 1
ATOM 1148 N N . ARG A 1 163 ? 18.985 33.321 8.767 1.00 15.59 194 ARG X N 1
ATOM 1149 C CA . ARG A 1 163 ? 20.138 32.546 8.307 1.00 16.12 194 ARG X CA 1
ATOM 1150 C C . ARG A 1 163 ? 21.375 33.241 8.701 1.00 16.01 194 ARG X C 1
ATOM 1151 O O . ARG A 1 163 ? 21.378 34.450 8.810 1.00 15.94 194 ARG X O 1
ATOM 1159 N N . GLY A 1 164 ? 22.427 32.479 8.959 1.00 16.40 195 GLY X N 1
ATOM 1160 C CA . GLY A 1 164 ? 23.714 33.129 9.195 1.00 16.47 195 GLY X CA 1
ATOM 1161 C C . GLY A 1 164 ? 24.936 32.248 8.980 1.00 16.43 195 GLY X C 1
ATOM 1162 O O . GLY A 1 164 ? 24.829 31.052 8.892 1.00 16.31 195 GLY X O 1
ATOM 1163 N N . ILE A 1 165 ? 26.095 32.898 8.862 1.00 16.33 196 ILE X N 1
ATOM 1164 C CA . ILE A 1 165 ? 27.355 32.266 8.711 1.00 16.55 196 ILE X CA 1
ATOM 1165 C C . ILE A 1 165 ? 28.185 32.753 9.894 1.00 16.67 196 ILE X C 1
ATOM 1166 O O . ILE A 1 165 ? 28.322 33.948 10.088 1.00 17.42 196 ILE X O 1
ATOM 1171 N N . VAL A 1 166 ? 28.723 31.813 10.664 1.00 16.28 197 VAL X N 1
ATOM 1172 C CA . VAL A 1 166 ? 29.481 32.087 11.883 1.00 17.05 197 VAL X CA 1
ATOM 1173 C C . VAL A 1 166 ? 30.805 31.344 11.744 1.00 17.75 197 VAL X C 1
ATOM 1174 O O . VAL A 1 166 ? 30.844 30.274 11.201 1.00 18.80 197 VAL X O 1
ATOM 1178 N N . ASN A 1 167 ? 31.887 31.929 12.188 1.00 18.46 198 ASN X N 1
ATOM 1179 C CA . ASN A 1 167 ? 33.202 31.251 12.174 1.00 19.96 198 ASN X CA 1
ATOM 1180 C C . ASN A 1 167 ? 33.578 31.023 13.616 1.00 18.71 198 ASN X C 1
ATOM 1181 O O . ASN A 1 167 ? 33.512 31.943 14.378 1.00 18.15 198 ASN X O 1
ATOM 1186 N N . ASN A 1 168 ? 33.935 29.805 13.983 1.00 19.74 199 ASN X N 1
ATOM 1187 C CA . ASN A 1 168 ? 34.229 29.511 15.398 1.00 20.82 199 ASN X CA 1
ATOM 1188 C C . ASN A 1 168 ? 35.535 30.173 15.888 1.00 21.92 199 ASN X C 1
ATOM 1189 O O . ASN A 1 168 ? 35.780 30.242 17.088 1.00 23.16 199 ASN X O 1
ATOM 1194 N N . ASN A 1 169 ? 36.335 30.739 14.980 1.00 22.20 200 ASN X N 1
ATOM 1195 C CA . ASN A 1 169 ? 37.447 31.608 15.433 1.00 22.52 200 ASN X CA 1
ATOM 1196 C C . ASN A 1 169 ? 36.952 32.832 16.247 1.00 22.74 200 ASN X C 1
ATOM 1197 O O . ASN A 1 169 ? 37.718 33.427 17.037 1.00 21.47 200 ASN X O 1
ATOM 1202 N N . HIS A 1 170 ? 35.663 33.160 16.100 1.00 22.55 201 HIS X N 1
ATOM 1203 C CA . HIS A 1 170 ? 35.061 34.264 16.835 1.00 23.86 201 HIS X CA 1
ATOM 1204 C C . HIS A 1 170 ? 35.257 34.016 18.325 1.00 23.10 201 HIS X C 1
ATOM 1205 O O . HIS A 1 170 ? 35.481 34.962 19.037 1.00 23.35 201 HIS X O 1
ATOM 1212 N N . TRP A 1 171 ? 35.130 32.785 18.793 1.00 22.81 202 TRP X N 1
ATOM 1213 C CA . TRP A 1 171 ? 35.441 32.478 20.216 1.00 22.74 202 TRP X CA 1
ATOM 1214 C C . TRP A 1 171 ? 36.772 31.788 20.449 1.00 22.71 202 TRP X C 1
ATOM 1215 O O . TRP A 1 171 ? 37.382 32.025 21.468 1.00 24.74 202 TRP X O 1
ATOM 1226 N N . TRP A 1 172 ? 37.225 30.926 19.553 1.00 23.39 203 TRP X N 1
ATOM 1227 C CA . TRP A 1 172 ? 38.471 30.178 19.786 1.00 24.26 203 TRP X CA 1
ATOM 1228 C C . TRP A 1 172 ? 39.761 31.017 19.807 1.00 26.25 203 TRP X C 1
ATOM 1229 O O . TRP A 1 172 ? 40.733 30.659 20.470 1.00 27.36 203 TRP X O 1
ATOM 1240 N N . ASN A 1 173 ? 39.769 32.151 19.130 1.00 27.92 204 ASN X N 1
ATOM 1241 C CA . ASN A 1 173 ? 40.976 32.954 19.132 1.00 28.84 204 ASN X CA 1
ATOM 1242 C C . ASN A 1 173 ? 41.417 33.343 20.567 1.00 28.47 204 ASN X C 1
ATOM 1243 O O . ASN A 1 173 ? 42.589 33.229 20.883 1.00 28.89 204 ASN X O 1
ATOM 1248 N N . LYS A 1 174 ? 40.480 33.662 21.458 1.00 28.52 205 LYS X N 1
ATOM 1249 C CA . LYS A 1 174 ? 40.808 34.052 22.838 1.00 28.66 205 LYS X CA 1
ATOM 1250 C C . LYS A 1 174 ? 40.220 33.175 23.965 1.00 27.08 205 LYS X C 1
ATOM 1251 O O . LYS A 1 174 ? 40.558 33.400 25.109 1.00 26.18 205 LYS X O 1
ATOM 1257 N N . GLN A 1 175 ? 39.321 32.234 23.661 1.00 25.34 206 GLN X N 1
ATOM 1258 C CA . GLN A 1 175 ? 38.627 31.458 24.695 1.00 25.07 206 GLN X CA 1
ATOM 1259 C C . GLN A 1 175 ? 39.610 30.712 25.600 1.00 24.37 206 GLN X C 1
ATOM 1260 O O . GLN A 1 175 ? 40.255 29.762 25.149 1.00 24.45 206 GLN X O 1
ATOM 1266 N N . PRO A 1 176 ? 39.679 31.098 26.869 1.00 23.97 207 PRO X N 1
ATOM 1267 C CA . PRO A 1 176 ? 40.507 30.389 27.838 1.00 23.64 207 PRO X CA 1
ATOM 1268 C C . PRO A 1 176 ? 40.236 28.911 28.016 1.00 23.42 207 PRO X C 1
ATOM 1269 O O . PRO A 1 176 ? 39.089 28.477 28.216 1.00 21.93 207 PRO X O 1
ATOM 1273 N N . MET A 1 177 ? 41.337 28.149 27.973 1.00 23.56 208 MET X N 1
ATOM 1274 C CA . MET A 1 177 ? 41.339 26.741 28.281 1.00 23.49 208 MET X CA 1
ATOM 1275 C C . MET A 1 177 ? 40.750 26.410 29.666 1.00 22.56 208 MET X C 1
ATOM 1276 O O . MET A 1 177 ? 40.011 25.437 29.819 1.00 20.38 208 MET X O 1
ATOM 1281 N N . LEU A 1 178 ? 41.114 27.208 30.662 1.00 23.60 209 LEU X N 1
ATOM 1282 C CA . LEU A 1 178 ? 40.715 26.969 32.046 1.00 24.31 209 LEU X CA 1
ATOM 1283 C C . LEU A 1 178 ? 39.201 26.994 32.138 1.00 24.24 209 LEU X C 1
ATOM 1284 O O . LEU A 1 178 ? 38.623 26.113 32.714 1.00 23.65 209 LEU X O 1
ATOM 1289 N N . GLU A 1 179 ? 38.588 28.037 31.606 1.00 24.01 210 GLU X N 1
ATOM 1290 C CA . GLU A 1 179 ? 37.131 28.141 31.634 1.00 25.34 210 GLU X CA 1
ATOM 1291 C C . GLU A 1 179 ? 36.433 26.943 30.967 1.00 25.27 210 GLU X C 1
ATOM 1292 O O . GLU A 1 179 ? 35.437 26.420 31.477 1.00 25.83 210 GLU X O 1
ATOM 1298 N N . VAL A 1 180 ? 36.968 26.480 29.845 1.00 24.68 211 VAL X N 1
ATOM 1299 C CA . VAL A 1 180 ? 36.377 25.318 29.164 1.00 24.18 211 VAL X CA 1
ATOM 1300 C C . VAL A 1 180 ? 36.492 24.096 30.049 1.00 24.41 211 VAL X C 1
ATOM 1301 O O . VAL A 1 180 ? 35.516 23.340 30.246 1.00 24.71 211 VAL X O 1
ATOM 1305 N N . LEU A 1 181 ? 37.651 23.920 30.667 1.00 23.96 212 LEU X N 1
ATOM 1306 C CA . LEU A 1 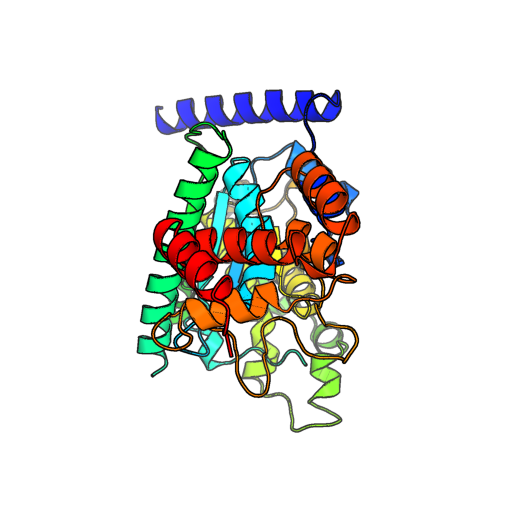181 ? 37.849 22.734 31.519 1.00 24.22 212 LEU X CA 1
ATOM 1307 C C . LEU A 1 181 ? 36.953 22.808 32.755 1.00 24.26 212 LEU X C 1
ATOM 1308 O O . LEU A 1 181 ? 36.449 21.800 33.195 1.00 23.80 212 LEU X O 1
ATOM 1313 N N . ARG A 1 182 ? 36.786 23.997 33.328 1.00 25.05 213 ARG X N 1
ATOM 1314 C CA . ARG A 1 182 ? 35.956 24.139 34.538 1.00 25.57 213 ARG X CA 1
ATOM 1315 C C . ARG A 1 182 ? 34.467 23.948 34.265 1.00 24.47 213 ARG X C 1
ATOM 1316 O O . ARG A 1 182 ? 33.760 23.329 35.049 1.00 22.87 213 ARG X O 1
ATOM 1324 N N . ARG A 1 183 ? 34.029 24.424 33.108 1.00 24.02 214 ARG X N 1
ATOM 1325 C CA . ARG A 1 183 ? 32.617 24.375 32.736 1.00 24.04 214 ARG X CA 1
ATOM 1326 C C . ARG A 1 183 ? 32.126 23.047 32.182 1.00 23.93 214 ARG X C 1
ATOM 1327 O O . ARG A 1 183 ? 30.947 22.706 32.363 1.00 24.16 214 ARG X O 1
ATOM 1335 N N . VAL A 1 184 ? 33.002 22.312 31.508 1.00 23.84 215 VAL X N 1
ATOM 1336 C CA . VAL A 1 184 ? 32.603 21.012 30.948 1.00 24.84 215 VAL X CA 1
ATOM 1337 C C . VAL A 1 184 ? 33.535 19.858 31.281 1.00 25.71 215 VAL X C 1
ATOM 1338 O O . VAL A 1 184 ? 33.091 18.717 31.222 1.00 25.15 215 VAL X O 1
ATOM 1342 N N . GLY A 1 185 ? 34.786 20.148 31.673 1.00 26.54 216 GLY X N 1
ATOM 1343 C CA . GLY A 1 185 ? 35.818 19.122 31.721 1.00 28.05 216 GLY X CA 1
ATOM 1344 C C . GLY A 1 185 ? 35.627 18.085 32.823 1.00 29.68 216 GLY X C 1
ATOM 1345 O O . GLY A 1 185 ? 36.079 16.972 32.704 1.00 29.52 216 GLY X O 1
ATOM 1346 N N . HIS A 1 186 ? 34.946 18.474 33.885 1.00 31.73 217 HIS X N 1
ATOM 1347 C CA . HIS A 1 186 ? 34.646 17.571 34.984 1.00 34.31 217 HIS X CA 1
ATOM 1348 C C . HIS A 1 186 ? 33.453 16.674 34.735 1.00 35.12 217 HIS X C 1
ATOM 1349 O O . HIS A 1 186 ? 33.264 15.708 35.462 1.00 34.27 217 HIS X O 1
ATOM 1356 N N . ALA A 1 187 ? 32.640 17.001 33.728 1.00 36.74 218 ALA X N 1
ATOM 1357 C CA . ALA A 1 187 ? 31.397 16.278 33.473 1.00 37.25 218 ALA X CA 1
ATOM 1358 C C . ALA A 1 187 ? 31.609 15.236 32.404 1.00 37.90 218 ALA X C 1
ATOM 1359 O O . ALA A 1 187 ? 30.854 14.267 32.338 1.00 39.12 218 ALA X O 1
ATOM 1361 N N . LEU A 1 188 ? 32.635 15.433 31.573 1.00 37.78 219 LEU X N 1
ATOM 1362 C CA . LEU A 1 188 ? 32.945 14.544 30.460 1.00 37.86 219 LEU X CA 1
ATOM 1363 C C . LEU A 1 188 ? 34.009 13.506 30.880 1.00 38.63 219 LEU X C 1
ATOM 1364 O O . LEU A 1 188 ? 35.151 13.832 31.231 1.00 37.48 219 LEU X O 1
ATOM 1369 N N . ARG A 1 189 ? 33.630 12.248 30.787 1.00 38.85 220 ARG X N 1
ATOM 1370 C CA . ARG A 1 189 ? 34.490 11.176 31.194 1.00 39.56 220 ARG X CA 1
ATOM 1371 C C . ARG A 1 189 ? 35.230 10.713 29.949 1.00 39.08 220 ARG X C 1
ATOM 1372 O O . ARG A 1 189 ? 34.640 10.671 28.890 1.00 39.37 220 ARG X O 1
ATOM 1380 N N . ILE A 1 190 ? 36.508 10.359 30.058 1.00 38.20 221 ILE X N 1
ATOM 1381 C CA . ILE A 1 190 ? 37.268 9.956 28.861 1.00 38.06 221 ILE X CA 1
ATOM 1382 C C . ILE A 1 190 ? 36.940 8.560 28.306 1.00 38.02 221 ILE X C 1
ATOM 1383 O O . ILE A 1 190 ? 37.270 8.254 27.161 1.00 37.72 221 ILE X O 1
ATOM 1388 N N . GLY A 1 191 ? 36.290 7.727 29.114 1.00 38.08 222 GLY X N 1
ATOM 1389 C CA . GLY A 1 191 ? 36.012 6.343 28.740 1.00 38.55 222 GLY X CA 1
ATOM 1390 C C . GLY A 1 191 ? 35.066 6.271 27.558 1.00 38.73 222 GLY X C 1
ATOM 1391 O O . GLY A 1 191 ? 35.435 5.726 26.509 1.00 39.63 222 GLY X O 1
ATOM 1392 N N . PRO A 1 192 ? 33.879 6.854 27.694 1.00 38.68 223 PRO X N 1
ATOM 1393 C CA . PRO A 1 192 ? 32.968 7.026 26.538 1.00 39.88 223 PRO X CA 1
ATOM 1394 C C . PRO A 1 192 ? 33.621 7.691 25.319 1.00 40.68 223 PRO X C 1
ATOM 1395 O O . PRO A 1 192 ? 33.320 7.337 24.185 1.00 41.04 223 PRO X O 1
ATOM 1399 N N . MET A 1 193 ? 34.500 8.663 25.539 1.00 41.51 224 MET X N 1
ATOM 1400 C CA . MET A 1 193 ? 35.192 9.305 24.431 1.00 41.83 224 MET X CA 1
ATOM 1401 C C . MET A 1 193 ? 36.093 8.257 23.795 1.00 45.38 224 MET X C 1
ATOM 1402 O O . MET A 1 193 ? 36.178 8.159 22.578 1.00 45.65 224 MET X O 1
ATOM 1407 N N . LEU A 1 194 ? 36.744 7.466 24.651 1.00 49.20 225 LEU X N 1
ATOM 1408 C CA . LEU A 1 194 ? 37.703 6.450 24.244 1.00 52.04 225 LEU X CA 1
ATOM 1409 C C . LEU A 1 194 ? 37.008 5.233 23.666 1.00 54.58 225 LEU X C 1
ATOM 1410 O O . LEU A 1 194 ? 37.437 4.708 22.638 1.00 55.62 225 LEU X O 1
ATOM 1415 N N . SER A 1 195 ? 35.975 4.752 24.363 1.00 57.42 226 SER X N 1
ATOM 1416 C CA . SER A 1 195 ? 35.062 3.724 23.811 1.00 59.16 226 SER X CA 1
ATOM 1417 C C . SER A 1 195 ? 34.081 4.385 22.824 1.00 60.58 226 SER X C 1
ATOM 1418 O O . SER A 1 195 ? 32.903 4.646 23.129 1.00 60.10 226 SER X O 1
ATOM 1421 N N . ARG A 1 196 ? 34.657 4.696 21.664 1.00 62.34 227 ARG X N 1
ATOM 1422 C CA . ARG A 1 196 ? 33.983 5.150 20.457 1.00 63.82 227 ARG X CA 1
ATOM 1423 C C . ARG A 1 196 ? 34.877 4.690 19.296 1.00 65.79 227 ARG X C 1
ATOM 1424 O O . ARG A 1 196 ? 36.106 4.775 19.387 1.00 66.04 227 ARG X O 1
ATOM 1432 N N . ASP A 1 197 ? 34.264 4.206 18.216 1.00 67.94 228 ASP X N 1
ATOM 1433 C CA . ASP A 1 197 ? 34.991 3.513 17.135 1.00 69.63 228 ASP X CA 1
ATOM 1434 C C . ASP A 1 197 ? 36.139 4.279 16.457 1.00 71.05 228 ASP X C 1
ATOM 1435 O O . ASP A 1 197 ? 37.169 3.677 16.158 1.00 71.34 228 ASP X O 1
ATOM 1440 N N . THR A 1 198 ? 35.964 5.575 16.197 1.00 72.52 229 THR X N 1
ATOM 1441 C CA . THR A 1 198 ? 37.044 6.402 15.623 1.00 73.79 229 THR X CA 1
ATOM 1442 C C . THR A 1 198 ? 38.310 6.401 16.501 1.00 74.63 229 THR X C 1
ATOM 1443 O O . THR A 1 198 ? 39.425 6.180 16.011 1.00 74.56 229 THR X O 1
ATOM 1447 N N . VAL A 1 199 ? 38.108 6.652 17.796 1.00 75.69 230 VAL X N 1
ATOM 1448 C CA . VAL A 1 199 ? 39.196 6.755 18.777 1.00 76.48 230 VAL X CA 1
ATOM 1449 C C . VAL A 1 199 ? 39.841 5.388 19.065 1.00 77.12 230 VAL X C 1
ATOM 1450 O O . VAL A 1 199 ? 41.006 5.314 19.478 1.00 77.20 230 VAL X O 1
ATOM 1454 N N . LYS A 1 200 ? 39.082 4.315 18.848 1.00 77.62 231 LYS X N 1
ATOM 1455 C CA . LYS A 1 200 ? 39.642 2.967 18.904 1.00 78.02 231 LYS X CA 1
ATOM 1456 C C . LYS A 1 200 ? 40.243 2.562 17.551 1.00 78.24 231 LYS X C 1
ATOM 1457 O O . LYS A 1 200 ? 41.290 1.912 17.514 1.00 77.92 231 LYS X O 1
ATOM 1463 N N . ASN A 1 201 ? 39.606 2.976 16.451 1.00 78.62 232 ASN X N 1
ATOM 1464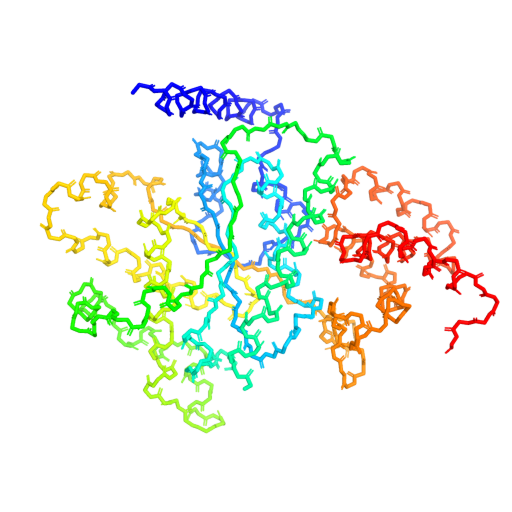 C CA . ASN A 1 201 ? 40.127 2.684 15.104 1.00 78.92 232 ASN X CA 1
ATOM 1465 C C . ASN A 1 201 ? 41.555 3.200 14.915 1.00 78.92 232 ASN X C 1
ATOM 1466 O O . ASN A 1 201 ? 42.510 2.416 14.985 1.00 78.89 232 ASN X O 1
ATOM 1471 N N . LYS A 1 202 ? 41.705 4.511 14.714 1.00 78.74 233 LYS X N 1
ATOM 1472 C CA . LYS A 1 202 ? 43.005 5.080 14.326 1.00 78.52 233 LYS X CA 1
ATOM 1473 C C . LYS A 1 202 ? 44.100 4.949 15.406 1.00 77.95 233 LYS X C 1
ATOM 1474 O O . LYS A 1 202 ? 45.257 5.245 15.132 1.00 77.70 233 LYS X O 1
ATOM 1480 N N . MET A 1 203 ? 43.725 4.505 16.611 1.00 77.39 234 MET X N 1
ATOM 1481 C CA . MET A 1 203 ? 44.673 4.233 17.702 1.00 76.89 234 MET X CA 1
ATOM 1482 C C . MET A 1 203 ? 45.148 2.760 17.699 1.00 76.49 234 MET X C 1
ATOM 1483 O O . MET A 1 203 ? 46.287 2.468 18.066 1.00 76.36 234 MET X O 1
ATOM 1488 N N . THR A 1 204 ? 44.260 1.842 17.308 1.00 75.83 235 THR X N 1
ATOM 1489 C CA . THR A 1 204 ? 44.647 0.459 16.988 1.00 75.08 235 THR X CA 1
ATOM 1490 C C . THR A 1 204 ? 45.270 0.423 15.576 1.00 74.42 235 THR X C 1
ATOM 1491 O O . THR A 1 204 ? 46.473 0.686 15.425 1.00 74.55 235 THR X O 1
ATOM 1495 N N . GLN A 1 205 ? 44.466 0.129 14.552 1.00 73.21 236 GLN X N 1
ATOM 1496 C CA . GLN A 1 205 ? 44.940 0.180 13.167 1.00 72.34 236 GLN X CA 1
ATOM 1497 C C . GLN A 1 205 ? 45.083 1.661 12.813 1.00 70.92 236 GLN X C 1
ATOM 1498 O O . GLN A 1 205 ? 44.273 2.477 13.257 1.00 71.05 236 GLN X O 1
ATOM 1504 N N . GLY A 1 206 ? 46.108 2.020 12.040 1.00 69.00 237 GLY X N 1
ATOM 1505 C CA . GLY A 1 206 ? 46.412 3.443 11.788 1.00 67.07 237 GLY X CA 1
ATOM 1506 C C . GLY A 1 206 ? 47.247 4.033 12.915 1.00 65.12 237 GLY X C 1
ATOM 1507 O O . GLY A 1 206 ? 47.484 3.362 13.919 1.00 64.92 237 GLY X O 1
ATOM 1508 N N . ASP A 1 207 ? 47.688 5.283 12.752 1.00 62.52 238 ASP X N 1
ATOM 1509 C CA . ASP A 1 207 ? 48.702 5.881 13.643 1.00 60.80 238 ASP X CA 1
ATOM 1510 C C . ASP A 1 207 ? 48.224 6.002 15.107 1.00 58.08 238 ASP X C 1
ATOM 1511 O O . ASP A 1 207 ? 47.766 5.020 15.692 1.00 58.18 238 ASP X O 1
ATOM 1516 N N . GLY A 1 208 ? 48.346 7.168 15.721 1.00 54.53 239 GLY X N 1
ATOM 1517 C CA . GLY A 1 208 ? 47.741 7.350 17.032 1.00 51.82 239 GLY X CA 1
ATOM 1518 C C . GLY A 1 208 ? 46.581 8.328 17.043 1.00 48.61 239 GLY X C 1
ATOM 1519 O O . GLY A 1 208 ? 46.094 8.739 15.987 1.00 48.55 239 GLY X O 1
ATOM 1520 N N . VAL A 1 209 ? 46.112 8.675 18.241 1.00 44.99 240 VAL X N 1
ATOM 1521 C CA . VAL A 1 209 ? 45.346 9.918 18.419 1.00 42.01 240 VAL X CA 1
ATOM 1522 C C . VAL A 1 209 ? 46.125 10.958 19.269 1.00 38.80 240 VAL X C 1
ATOM 1523 O O . VAL A 1 209 ? 46.493 10.715 20.41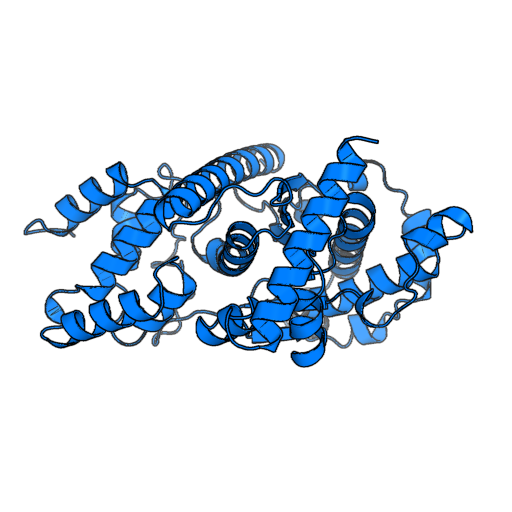2 1.00 36.20 240 VAL X O 1
ATOM 1527 N N . SER A 1 210 ? 46.388 12.098 18.632 1.00 35.55 241 SER X N 1
ATOM 1528 C CA . SER A 1 210 ? 46.954 13.258 19.271 1.00 33.70 241 SER X CA 1
ATOM 1529 C C . SER A 1 210 ? 45.974 13.817 20.316 1.00 32.69 241 SER X C 1
ATOM 1530 O O . SER A 1 210 ? 44.738 13.624 20.236 1.00 31.34 241 SER X O 1
ATOM 1533 N N . PHE A 1 211 ? 46.542 14.444 21.342 1.00 30.70 242 PHE X N 1
ATOM 1534 C CA . PHE A 1 211 ? 45.736 15.134 22.316 1.00 29.32 242 PHE X CA 1
ATOM 1535 C C . PHE A 1 211 ? 44.814 16.109 21.616 1.00 28.29 242 PHE X C 1
ATOM 1536 O O . PHE A 1 211 ? 43.668 16.218 22.010 1.00 29.31 242 PHE X O 1
ATOM 1544 N N . ALA A 1 212 ? 45.320 16.819 20.601 1.00 27.41 243 ALA X N 1
ATOM 1545 C CA . ALA A 1 212 ? 44.521 17.749 19.837 1.00 27.94 243 ALA X CA 1
ATOM 1546 C C . ALA A 1 212 ? 43.285 17.057 19.178 1.00 27.90 243 ALA X C 1
ATOM 1547 O O . ALA A 1 212 ? 42.145 17.548 19.268 1.00 27.23 243 ALA X O 1
ATOM 1549 N N . GLU A 1 213 ? 43.536 15.932 18.515 1.00 27.98 244 GLU X N 1
ATOM 1550 C CA . GLU A 1 213 ? 42.458 15.075 17.942 1.00 27.82 244 GLU X CA 1
ATOM 1551 C C . GLU A 1 213 ? 41.412 14.627 18.933 1.00 27.57 244 GLU X C 1
ATOM 1552 O O . GLU A 1 213 ? 40.193 14.668 18.642 1.00 26.72 244 GLU X O 1
ATOM 1558 N N . PHE A 1 214 ? 41.887 14.167 20.085 1.00 27.23 245 PHE X N 1
ATOM 1559 C CA . PHE A 1 214 ? 41.040 13.700 21.170 1.00 27.33 245 PHE X CA 1
ATOM 1560 C C . PHE A 1 214 ? 40.167 14.837 21.689 1.00 26.84 245 PHE X C 1
ATOM 1561 O O . PHE A 1 214 ? 39.057 14.583 22.169 1.00 25.80 245 PHE X O 1
ATOM 1569 N N . THR A 1 215 ? 40.689 16.074 21.614 1.00 25.51 246 THR X N 1
ATOM 1570 C CA . THR A 1 215 ? 39.994 17.264 22.150 1.00 23.89 246 THR X CA 1
ATOM 1571 C C . THR A 1 215 ? 39.019 17.911 21.158 1.00 23.53 246 THR X C 1
ATOM 1572 O O . THR A 1 215 ? 38.146 18.667 21.562 1.00 23.00 246 THR X O 1
ATOM 1576 N N . TYR A 1 216 ? 39.191 17.598 19.876 1.00 24.22 247 TYR X N 1
ATOM 1577 C CA . TYR A 1 216 ? 38.338 18.079 18.780 1.00 25.05 247 TYR X CA 1
ATOM 1578 C C . TYR A 1 216 ? 36.822 18.014 19.081 1.00 23.40 247 TYR X C 1
ATOM 1579 O O . TYR A 1 216 ? 36.168 19.003 18.959 1.00 22.90 247 TYR X O 1
ATOM 1588 N N . PRO A 1 217 ? 36.283 16.877 19.482 1.00 22.43 248 PRO X N 1
ATOM 1589 C CA . PRO A 1 217 ? 34.863 16.818 19.858 1.00 22.30 248 PRO X CA 1
ATOM 1590 C C . PRO A 1 217 ? 34.404 17.742 21.014 1.00 22.03 248 PRO X C 1
ATOM 1591 O O . PRO A 1 217 ? 33.243 18.143 21.044 1.00 21.09 248 PRO X O 1
ATOM 1595 N N . ILE A 1 218 ? 35.317 18.061 21.933 1.00 21.48 249 ILE X N 1
ATOM 1596 C CA . ILE A 1 218 ? 35.054 18.944 23.019 1.00 21.99 249 ILE X CA 1
ATOM 1597 C C . ILE A 1 218 ? 34.949 20.354 22.447 1.00 20.86 249 ILE X C 1
ATOM 1598 O O . ILE A 1 218 ? 34.081 21.085 22.842 1.00 21.08 249 ILE X O 1
ATOM 1603 N N . MET A 1 219 ? 35.818 20.721 21.510 1.00 20.74 250 MET X N 1
ATOM 1604 C CA . MET A 1 219 ? 35.754 22.028 20.903 1.00 22.75 250 MET X CA 1
ATOM 1605 C C . MET A 1 219 ? 34.490 22.185 20.092 1.00 20.43 250 MET X C 1
ATOM 1606 O O . MET A 1 219 ? 33.890 23.235 20.095 1.00 19.47 250 MET X O 1
ATOM 1611 N N . GLN A 1 220 ? 34.081 21.135 19.411 1.00 20.97 251 GLN X N 1
ATOM 1612 C CA . GLN A 1 220 ? 32.896 21.221 18.559 1.00 21.70 251 GLN X CA 1
ATOM 1613 C C . GLN A 1 220 ? 31.673 21.322 19.484 1.00 20.37 251 GLN X C 1
ATOM 1614 O O . GLN A 1 220 ? 30.669 21.923 19.134 1.00 20.48 251 GLN X O 1
ATOM 1620 N N . GLY A 1 221 ? 31.768 20.725 20.667 1.00 19.58 252 GLY X N 1
ATOM 1621 C CA . GLY A 1 221 ? 30.674 20.782 21.661 1.00 19.32 252 GLY X CA 1
ATOM 1622 C C . GLY A 1 221 ? 30.571 22.178 22.231 1.00 18.34 252 GLY X C 1
ATOM 1623 O O . GLY A 1 221 ? 29.467 22.716 22.397 1.00 19.20 252 GLY X O 1
ATOM 1624 N N . TRP A 1 222 ? 31.712 22.791 22.516 1.00 17.31 253 TRP X N 1
ATOM 1625 C CA . TRP A 1 222 ? 31.751 24.187 22.954 1.00 17.09 253 TRP X CA 1
ATOM 1626 C C . TRP A 1 222 ? 31.224 25.139 21.871 1.00 16.75 253 TRP X C 1
ATOM 1627 O O . TRP A 1 222 ? 30.541 26.118 22.201 1.00 15.53 253 TRP X O 1
ATOM 1638 N N . ASP A 1 223 ? 31.536 24.847 20.595 1.00 16.37 254 ASP X N 1
ATOM 1639 C CA . ASP A 1 223 ? 30.942 25.564 19.469 1.00 16.17 254 ASP X CA 1
ATOM 1640 C C . ASP A 1 223 ? 29.399 25.609 19.585 1.00 15.33 254 ASP X C 1
ATOM 1641 O O . ASP A 1 223 ? 28.736 26.692 19.519 1.00 15.13 254 ASP X O 1
ATOM 1646 N N . TRP A 1 224 ? 28.832 24.431 19.726 1.00 14.88 255 TRP X N 1
ATOM 1647 C CA . TRP A 1 224 ? 27.389 24.307 19.925 1.00 14.95 255 TRP X CA 1
ATOM 1648 C C . TRP A 1 224 ? 26.907 25.102 21.136 1.00 16.20 255 TRP X C 1
ATOM 1649 O O . TRP A 1 224 ? 25.903 25.803 21.048 1.00 16.30 255 TRP X O 1
ATOM 1660 N N . PHE A 1 225 ? 27.599 25.005 22.271 1.00 17.11 256 PHE X N 1
ATOM 1661 C CA . PHE A 1 225 ? 27.252 25.862 23.415 1.00 18.18 256 PHE X CA 1
ATOM 1662 C C . PHE A 1 225 ? 27.220 27.343 23.067 1.00 17.35 256 PHE X C 1
ATOM 1663 O O . PHE A 1 225 ? 26.286 28.065 23.420 1.00 16.00 256 PHE X O 1
ATOM 1671 N N . GLU A 1 226 ? 28.217 27.801 22.328 1.00 17.68 257 GLU X N 1
ATOM 1672 C CA . GLU A 1 226 ? 28.310 29.230 21.958 1.00 17.95 257 GLU X CA 1
ATOM 1673 C C . GLU A 1 226 ? 27.099 29.601 21.071 1.00 17.68 257 GLU X C 1
ATOM 1674 O O . GLU A 1 226 ? 26.494 30.639 21.205 1.00 17.21 257 GLU X O 1
ATOM 1680 N N . LEU A 1 227 ? 26.767 28.727 20.137 1.00 19.23 258 LEU X N 1
ATOM 1681 C CA . LEU A 1 227 ? 25.581 28.939 19.249 1.00 18.71 258 LEU X CA 1
ATOM 1682 C C . LEU A 1 227 ? 24.245 28.828 19.993 1.00 18.78 258 LEU X C 1
ATOM 1683 O O . LEU A 1 227 ? 23.280 29.511 19.662 1.00 18.58 258 LEU X O 1
ATOM 1688 N N . PHE A 1 228 ? 24.180 27.965 20.988 1.00 19.59 259 PHE X N 1
ATOM 1689 C CA . PHE A 1 228 ? 23.008 27.925 21.841 1.00 20.27 259 PHE X CA 1
ATOM 1690 C C . PHE A 1 228 ? 22.852 29.247 22.601 1.00 20.34 259 PHE X C 1
ATOM 1691 O O . PHE A 1 228 ? 21.779 29.878 22.572 1.00 20.31 259 PHE X O 1
ATOM 1699 N N . TYR A 1 229 ? 23.931 29.628 23.289 1.00 20.85 260 TYR X N 1
ATOM 1700 C CA . TYR A 1 229 ? 23.996 30.856 24.081 1.00 22.44 260 TYR X CA 1
ATOM 1701 C C . TYR A 1 229 ? 23.669 32.067 23.196 1.00 22.44 260 TYR X C 1
ATOM 1702 O O . TYR A 1 229 ? 22.798 32.859 23.520 1.00 20.72 260 TYR X O 1
ATOM 1711 N N . GLN A 1 230 ? 24.333 32.171 22.038 1.00 22.51 261 GLN X N 1
ATOM 1712 C CA . GLN A 1 230 ? 24.265 33.383 21.228 1.00 23.79 261 GLN X CA 1
ATOM 1713 C C . GLN A 1 230 ? 23.017 33.427 20.358 1.00 23.73 261 GLN X C 1
ATOM 1714 O O . GLN A 1 230 ? 22.445 34.499 20.123 1.00 22.85 261 GLN X O 1
ATOM 1720 N N . GLN A 1 231 ? 22.585 32.271 19.857 1.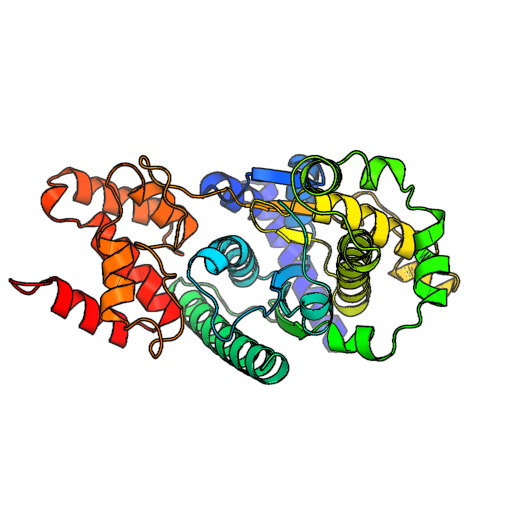00 23.30 262 GLN X N 1
ATOM 1721 C CA . GLN A 1 231 ? 21.544 32.254 18.845 1.00 23.40 262 GLN X CA 1
ATOM 1722 C C . GLN A 1 231 ? 20.342 31.371 19.121 1.00 22.89 262 GLN X C 1
ATOM 1723 O O . GLN A 1 231 ? 19.417 31.310 18.296 1.00 24.40 262 GLN X O 1
ATOM 1729 N N . GLY A 1 232 ? 20.333 30.669 20.231 1.00 21.30 263 GLY X N 1
ATOM 1730 C CA . GLY A 1 232 ? 19.197 29.812 20.532 1.00 21.29 263 GLY X CA 1
ATOM 1731 C C . GLY A 1 232 ? 19.221 28.509 19.773 1.00 20.41 263 GLY X C 1
ATOM 1732 O O . GLY A 1 232 ? 18.185 27.869 19.599 1.00 21.16 263 GLY X O 1
ATOM 1733 N N . VAL A 1 233 ? 20.406 28.094 19.326 1.00 18.85 264 VAL X N 1
ATOM 1734 C CA . VAL A 1 233 ? 20.544 26.897 18.497 1.00 18.18 264 VAL X CA 1
ATOM 1735 C C . VAL A 1 233 ? 20.498 25.691 19.394 1.00 17.95 264 VAL X C 1
ATOM 1736 O O . VAL A 1 233 ? 21.360 25.510 20.238 1.00 20.60 264 VAL X O 1
ATOM 1740 N N . GLN A 1 234 ? 19.464 24.901 19.204 1.00 18.02 265 GLN X N 1
ATOM 1741 C CA . GLN A 1 234 ? 19.237 23.705 19.934 1.00 17.64 265 GLN X CA 1
ATOM 1742 C C . GLN A 1 234 ? 19.497 22.466 19.118 1.00 17.06 265 GLN X C 1
ATOM 1743 O O . GLN A 1 234 ? 19.399 21.370 19.659 1.00 18.44 265 GLN X O 1
ATOM 1749 N N . MET A 1 235 ? 19.711 22.613 17.809 1.00 16.37 266 MET X N 1
ATOM 1750 C CA . MET A 1 235 ? 19.851 21.457 16.949 1.00 15.28 266 MET X CA 1
ATOM 1751 C C . MET A 1 235 ? 21.125 21.537 16.131 1.00 14.80 266 MET X C 1
ATOM 1752 O O . MET A 1 235 ? 21.466 22.587 15.611 1.00 13.62 266 MET X O 1
ATOM 1757 N N . GLN A 1 236 ? 21.837 20.410 16.078 1.00 13.88 267 GLN X N 1
ATOM 1758 C CA . GLN A 1 236 ? 22.971 20.265 15.211 1.00 14.77 267 GLN X CA 1
ATOM 1759 C C . GLN A 1 236 ? 22.613 19.194 14.191 1.00 14.85 267 GLN X C 1
ATOM 1760 O O . GLN A 1 236 ? 22.149 18.097 14.549 1.00 17.13 267 GLN X O 1
ATOM 1766 N N . ILE A 1 237 ? 22.813 19.534 12.922 1.00 15.53 268 ILE X N 1
ATOM 1767 C CA . ILE A 1 237 ? 22.759 18.544 11.850 1.00 16.76 268 ILE X CA 1
ATOM 1768 C C . ILE A 1 237 ? 24.153 18.214 11.366 1.00 17.22 268 ILE X C 1
ATOM 1769 O O . ILE A 1 237 ? 24.964 19.095 11.077 1.00 16.45 268 ILE X O 1
ATOM 1774 N N . GLY A 1 238 ? 24.419 16.915 11.289 1.00 17.96 269 GLY X N 1
ATOM 1775 C CA . GLY A 1 238 ? 25.743 16.418 10.998 1.00 18.37 269 GLY X CA 1
ATOM 1776 C C . GLY A 1 238 ? 25.830 15.571 9.762 1.00 19.47 269 GLY X C 1
ATOM 1777 O O . GLY A 1 238 ? 24.872 14.942 9.359 1.00 18.38 269 GLY X O 1
ATOM 1778 N N . GLY A 1 239 ? 27.008 15.594 9.159 1.00 20.56 270 GLY X N 1
ATOM 1779 C CA . GLY A 1 239 ? 27.392 14.594 8.204 1.00 21.86 270 GLY X CA 1
ATOM 1780 C C . GLY A 1 239 ? 27.273 13.175 8.714 1.00 21.69 270 GLY X C 1
ATOM 1781 O O . GLY A 1 239 ? 27.209 12.876 9.925 1.00 20.54 270 GLY X O 1
ATOM 1782 N N . SER A 1 240 ? 27.290 12.265 7.768 1.00 23.51 271 SER X N 1
ATOM 1783 C CA . SER A 1 240 ? 26.978 10.892 8.064 1.00 25.25 271 SER X CA 1
ATOM 1784 C C . SER A 1 240 ? 27.866 10.276 9.134 1.00 25.82 271 SER X C 1
ATOM 1785 O O . SER A 1 240 ? 27.436 9.352 9.832 1.00 26.11 271 SER X O 1
ATOM 1788 N N . ASP A 1 241 ? 29.098 10.785 9.255 1.00 25.59 272 ASP X N 1
ATOM 1789 C CA . ASP A 1 241 ? 30.100 10.279 10.221 1.00 25.74 272 ASP X CA 1
ATOM 1790 C C . ASP A 1 241 ? 30.216 11.075 11.529 1.00 25.25 272 ASP X C 1
ATOM 1791 O O . ASP A 1 241 ? 31.125 10.796 12.337 1.00 25.18 272 ASP X O 1
ATOM 1796 N N . GLN A 1 242 ? 29.273 12.006 11.762 1.00 24.15 273 GLN X N 1
ATOM 1797 C CA . GLN A 1 242 ? 29.316 12.946 12.867 1.00 23.94 273 GLN X CA 1
ATOM 1798 C C . GLN A 1 242 ? 28.504 12.547 14.097 1.00 24.37 273 GLN X C 1
ATOM 1799 O O . GLN A 1 242 ? 28.353 13.352 15.029 1.00 26.19 273 GLN X O 1
ATOM 1805 N N . TYR A 1 243 ? 27.981 11.333 14.125 1.00 23.78 274 TYR X N 1
ATOM 1806 C CA . TYR A 1 243 ? 27.144 10.892 15.218 1.00 23.84 274 TYR X CA 1
ATOM 1807 C C . TYR A 1 243 ? 27.801 10.927 16.606 1.00 23.04 274 TYR X C 1
ATOM 1808 O O . TYR A 1 243 ? 27.212 11.478 17.558 1.00 20.16 274 TYR X O 1
ATOM 1817 N N . GLY A 1 244 ? 28.991 10.323 16.715 1.00 21.26 275 GLY X N 1
ATOM 1818 C CA . GLY A 1 244 ? 29.787 10.397 17.930 1.00 21.27 275 GLY X CA 1
ATOM 1819 C C . GLY A 1 244 ? 30.075 11.831 18.351 1.00 20.44 275 GLY X C 1
ATOM 1820 O O . GLY A 1 244 ? 29.917 12.184 19.531 1.00 19.46 275 GLY X O 1
ATOM 1821 N N . ASN A 1 245 ? 30.453 12.673 17.390 1.00 20.61 276 ASN X N 1
ATOM 1822 C CA . ASN A 1 245 ? 30.755 14.078 17.700 1.00 21.16 276 ASN X CA 1
ATOM 1823 C C . ASN A 1 245 ? 29.494 14.741 18.239 1.00 21.27 276 ASN X C 1
ATOM 1824 O O . ASN A 1 245 ? 29.555 15.520 19.156 1.00 20.66 276 ASN X O 1
ATOM 1829 N N . ILE A 1 246 ? 28.350 14.421 17.658 1.00 21.74 277 ILE X N 1
ATOM 1830 C CA . ILE A 1 246 ? 27.066 14.984 18.150 1.00 21.74 277 ILE X CA 1
ATOM 1831 C C . ILE A 1 246 ? 26.692 14.508 19.561 1.00 21.79 277 ILE X C 1
ATOM 1832 O O . ILE A 1 246 ? 26.195 15.315 20.356 1.00 21.02 277 ILE X O 1
ATOM 1837 N N . ILE A 1 247 ? 26.904 13.221 19.856 1.00 21.48 278 ILE X N 1
ATOM 1838 C CA . ILE A 1 247 ? 26.684 12.706 21.198 1.00 21.75 278 ILE X CA 1
ATOM 1839 C C . ILE A 1 247 ? 27.551 13.446 22.225 1.00 20.60 278 ILE X C 1
ATOM 1840 O O . ILE A 1 247 ? 27.064 13.853 23.273 1.00 19.55 278 ILE X O 1
ATOM 1845 N N . SER A 1 248 ? 28.839 13.586 21.902 1.00 19.48 279 SER X N 1
ATOM 1846 C CA . SER A 1 248 ? 29.794 14.307 22.737 1.00 19.98 279 SER X CA 1
ATOM 1847 C C . SER A 1 248 ? 29.451 15.756 22.876 1.00 19.48 279 SER X C 1
ATOM 1848 O O . SER A 1 248 ? 29.528 16.335 23.974 1.00 20.06 279 SER X O 1
ATOM 1851 N N . GLY A 1 249 ? 29.025 16.353 21.777 1.00 19.65 280 GLY X N 1
ATOM 1852 C CA . GLY A 1 249 ? 28.619 17.755 21.802 1.00 19.34 280 GLY X CA 1
ATOM 1853 C C . GLY A 1 249 ? 27.447 18.015 22.722 1.00 18.84 280 GLY X C 1
ATOM 1854 O O . GLY A 1 249 ? 27.415 19.027 23.459 1.00 17.94 280 GLY X O 1
ATOM 1855 N N . LEU A 1 250 ? 26.478 17.101 22.719 1.00 19.01 281 LEU X N 1
ATOM 1856 C CA . LEU A 1 250 ? 25.349 17.271 23.622 1.00 18.88 281 LEU X CA 1
ATOM 1857 C C . LEU A 1 250 ? 25.798 17.228 25.050 1.00 19.39 281 LEU X C 1
ATOM 1858 O O . LEU A 1 250 ? 25.278 17.983 25.860 1.00 19.68 281 LEU X O 1
ATOM 1863 N N . GLU A 1 251 ? 26.743 16.353 25.382 1.00 19.02 282 GLU X N 1
ATOM 1864 C CA . GLU A 1 251 ? 27.270 16.291 26.757 1.00 20.72 282 GLU X CA 1
ATOM 1865 C C . GLU A 1 251 ? 27.939 17.566 27.154 1.00 19.37 282 GLU X C 1
ATOM 1866 O O . GLU A 1 251 ? 27.762 18.067 28.278 1.00 19.32 282 GLU X O 1
ATOM 1872 N N . VAL A 1 252 ? 28.703 18.121 26.228 1.00 17.96 283 VAL X N 1
ATOM 1873 C CA . VAL A 1 252 ? 29.420 19.360 26.459 1.00 17.49 283 VAL X CA 1
ATOM 1874 C C . VAL A 1 252 ? 28.411 20.501 26.691 1.00 17.64 283 VAL X C 1
ATOM 1875 O O . VAL A 1 252 ? 28.525 21.234 27.663 1.00 17.69 283 VAL X O 1
ATOM 1879 N N . VAL A 1 253 ? 27.412 20.633 25.823 1.00 17.92 284 VAL X N 1
ATOM 1880 C CA . VAL A 1 253 ? 26.411 21.706 25.935 1.00 17.70 284 VAL X CA 1
ATOM 1881 C C . VAL A 1 253 ? 25.628 21.560 27.244 1.00 17.89 284 VAL X C 1
ATOM 1882 O O . VAL A 1 253 ? 25.364 22.532 27.900 1.00 17.35 284 VAL X O 1
ATOM 1886 N N . LYS A 1 254 ? 25.264 20.343 27.595 1.00 19.02 285 LYS X N 1
ATOM 1887 C CA . LYS A 1 254 ? 24.524 20.084 28.845 1.00 20.09 285 LYS X CA 1
ATOM 1888 C C . LYS A 1 254 ? 25.371 20.452 30.067 1.00 19.63 285 LYS X C 1
ATOM 1889 O O . LYS A 1 254 ? 24.888 21.078 31.013 1.00 19.42 285 LYS X O 1
ATOM 1895 N N . ALA A 1 255 ? 26.648 20.095 30.024 1.00 18.62 286 ALA X N 1
ATOM 1896 C CA . ALA A 1 255 ? 27.563 20.403 31.118 1.00 18.97 286 ALA X CA 1
ATOM 1897 C C . ALA A 1 255 ? 27.671 21.876 31.324 1.00 18.94 286 ALA X C 1
ATOM 1898 O O . ALA A 1 255 ? 27.541 22.382 32.438 1.00 18.75 286 ALA X O 1
ATOM 1900 N N . ALA A 1 256 ? 27.878 22.576 30.225 1.00 19.01 287 ALA X N 1
ATOM 1901 C CA . ALA A 1 256 ? 28.046 23.983 30.196 1.00 19.55 287 ALA X CA 1
ATOM 1902 C C . ALA A 1 256 ? 26.807 24.718 30.679 1.00 20.62 287 ALA X C 1
ATOM 1903 O O . ALA A 1 256 ? 26.928 25.681 31.410 1.00 22.22 287 ALA X O 1
ATOM 1905 N N . ARG A 1 257 ? 25.607 24.274 30.294 1.00 21.40 288 ARG X N 1
ATOM 1906 C CA . ARG A 1 257 ? 24.377 24.954 30.685 1.00 21.47 288 ARG X CA 1
ATOM 1907 C C . ARG A 1 257 ? 24.137 24.705 32.174 1.00 22.57 288 ARG X C 1
ATOM 1908 O O . ARG A 1 257 ? 23.695 25.584 32.861 1.00 22.32 288 ARG X O 1
ATOM 1916 N N . GLU A 1 258 ? 24.477 23.514 32.666 1.00 23.61 289 GLU X N 1
ATOM 1917 C CA . GLU A 1 258 ? 24.330 23.209 34.075 1.00 24.92 289 GLU X CA 1
ATOM 1918 C C . GLU A 1 258 ? 25.379 23.854 34.999 1.00 25.50 289 GLU X C 1
ATOM 1919 O O . GLU A 1 258 ? 25.102 24.066 36.166 1.00 24.83 289 GLU X O 1
ATOM 1925 N N . SER A 1 259 ? 26.561 24.160 34.484 1.00 25.61 290 SER X N 1
ATOM 1926 C CA . SER A 1 259 ? 27.625 24.760 35.288 1.00 26.72 290 SER X CA 1
ATOM 1927 C C . SER A 1 259 ? 27.653 26.281 35.285 1.00 28.50 290 SER X C 1
ATOM 1928 O O . SER A 1 259 ? 28.499 26.844 35.957 1.00 30.56 290 SER X O 1
ATOM 1931 N N . GLU A 1 260 ? 26.775 26.954 34.539 1.00 30.41 291 GLU X N 1
ATOM 1932 C CA . GLU A 1 260 ? 26.684 28.416 34.559 1.00 32.41 291 GLU X CA 1
ATOM 1933 C C . GLU A 1 260 ? 26.591 28.936 36.010 1.00 34.18 291 GLU X C 1
ATOM 1934 O O . GLU A 1 260 ? 25.646 28.578 36.731 1.00 33.30 291 GLU X O 1
ATOM 1940 N N . PRO A 1 261 ? 27.631 29.658 36.469 1.00 35.80 292 PRO X N 1
ATOM 1941 C CA . PRO A 1 261 ? 27.700 30.156 37.861 1.00 36.97 292 PRO X CA 1
ATOM 1942 C C . PRO A 1 261 ? 26.773 31.315 38.221 1.00 38.37 292 PRO X C 1
ATOM 1943 O O . PRO A 1 261 ? 26.227 31.358 39.316 1.00 39.40 292 PRO X O 1
ATOM 1947 N N . ASP A 1 262 ? 26.634 32.262 37.316 1.00 39.89 293 ASP X N 1
ATOM 1948 C CA . ASP A 1 262 ? 25.734 33.375 37.507 1.00 40.94 293 ASP X CA 1
ATOM 1949 C C . ASP A 1 262 ? 24.253 32.951 37.628 1.00 41.21 293 ASP X C 1
ATOM 1950 O O . ASP A 1 262 ? 23.706 32.370 36.687 1.00 41.04 293 ASP X O 1
ATOM 1955 N N . PRO A 1 263 ? 23.595 33.276 38.758 1.00 41.15 294 PRO X N 1
ATOM 1956 C CA . PRO A 1 263 ? 22.167 32.994 38.926 1.00 41.01 294 PRO X CA 1
ATOM 1957 C C . PRO A 1 263 ? 21.280 33.621 37.856 1.00 40.54 294 PRO X C 1
ATOM 1958 O O . PRO A 1 263 ? 20.339 32.972 37.418 1.00 41.00 294 PRO X O 1
ATOM 1962 N N . GLN A 1 264 ? 21.594 34.845 37.419 1.00 40.45 295 GLN X N 1
ATOM 1963 C CA . GLN A 1 264 ? 20.835 35.544 36.353 1.00 39.94 295 GLN X CA 1
ATOM 1964 C C . GLN A 1 264 ? 20.942 34.930 34.942 1.00 39.55 295 GLN X C 1
ATOM 1965 O O . GLN A 1 264 ? 19.973 34.929 34.159 1.00 40.84 295 GLN X O 1
ATOM 1967 N N . GLU A 1 265 ? 22.132 34.470 34.590 1.00 38.24 296 GLU X N 1
ATOM 1968 C CA . GLU A 1 265 ? 22.336 33.766 33.321 1.00 37.00 296 GLU X CA 1
ATOM 1969 C C . GLU A 1 265 ? 21.651 32.413 33.313 1.00 35.36 296 GLU X C 1
ATOM 1970 O O . GLU A 1 265 ? 21.118 31.994 32.285 1.00 33.95 296 GLU X O 1
ATOM 1976 N N . ARG A 1 266 ? 21.634 31.750 34.469 1.00 34.69 297 ARG X N 1
ATOM 1977 C CA . ARG A 1 266 ? 20.975 30.444 34.576 1.00 33.94 297 ARG X CA 1
ATOM 1978 C C . ARG A 1 266 ? 19.494 30.489 34.198 1.00 33.45 297 ARG X C 1
ATOM 1979 O O . ARG A 1 266 ? 18.993 29.511 33.661 1.00 32.42 297 ARG X O 1
ATOM 1987 N N . LYS A 1 267 ? 18.826 31.622 34.456 1.00 33.70 298 LYS X N 1
ATOM 1988 C CA . LYS A 1 267 ? 17.439 31.851 34.038 1.00 33.25 298 LYS X CA 1
ATOM 1989 C C . LYS A 1 267 ? 17.304 31.582 32.571 1.00 33.44 298 LYS X C 1
ATOM 1990 O O . LYS A 1 267 ? 16.299 31.063 32.127 1.00 32.38 298 LYS X O 1
ATOM 1992 N N . TYR A 1 268 ? 18.324 31.977 31.821 1.00 33.05 299 TYR X N 1
ATOM 1993 C CA . TYR A 1 268 ? 18.283 31.904 30.370 1.00 33.26 299 TYR X CA 1
ATOM 1994 C C . TYR A 1 268 ? 18.943 30.636 29.807 1.00 30.96 299 TYR X C 1
ATOM 1995 O O . TYR A 1 268 ? 18.457 30.055 28.816 1.00 30.56 299 TYR X O 1
ATOM 2004 N N . VAL A 1 269 ? 20.033 30.210 30.427 1.00 29.24 300 VAL X N 1
ATOM 2005 C CA . VAL A 1 269 ? 20.853 29.118 29.869 1.00 28.09 300 VAL X CA 1
ATOM 2006 C C . VAL A 1 269 ? 20.642 27.752 30.470 1.00 25.42 300 VAL X C 1
ATOM 2007 O O . VAL A 1 269 ? 20.851 26.740 29.782 1.00 23.85 300 VAL X O 1
ATOM 2011 N N . THR A 1 270 ? 20.263 27.684 31.734 1.00 22.75 301 THR X N 1
ATOM 2012 C CA . THR A 1 270 ? 20.061 26.360 32.353 1.00 22.04 301 THR X CA 1
ATOM 2013 C C . THR A 1 270 ? 18.661 25.765 31.979 1.00 21.22 301 THR X C 1
ATOM 2014 O O . THR A 1 270 ? 17.669 26.460 32.079 1.00 20.16 301 THR X O 1
ATOM 2018 N N . PRO A 1 271 ? 18.568 24.512 31.532 1.00 20.98 302 PRO X N 1
ATOM 2019 C CA . PRO A 1 271 ? 17.247 23.983 31.129 1.00 20.97 302 PRO X CA 1
ATOM 2020 C C . PRO A 1 271 ? 16.300 23.940 32.324 1.00 21.72 302 PRO X C 1
ATOM 2021 O O . PRO A 1 271 ? 16.740 23.616 33.462 1.00 19.34 302 PRO X O 1
ATOM 2025 N N . LYS A 1 272 ? 15.028 24.236 32.045 1.00 21.41 303 LYS X N 1
ATOM 2026 C CA . LYS A 1 272 ? 13.938 24.137 33.015 1.00 22.31 303 LYS X CA 1
ATOM 2027 C C . LYS A 1 272 ? 12.981 23.002 32.656 1.00 23.34 303 LYS X C 1
ATOM 2028 O O . LYS A 1 272 ? 12.335 22.417 33.518 1.00 24.67 303 LYS X O 1
ATOM 2032 N N . THR A 1 273 ? 12.874 22.717 31.373 1.00 22.23 304 THR X N 1
ATOM 2033 C CA . THR A 1 273 ? 11.840 21.845 30.897 1.00 22.49 304 THR X CA 1
ATOM 2034 C C . THR A 1 273 ? 12.465 20.846 29.941 1.00 22.28 304 THR X C 1
ATOM 2035 O O . THR A 1 273 ? 13.611 20.994 29.536 1.00 21.90 304 THR X O 1
ATOM 2039 N N . ALA A 1 274 ? 11.711 19.818 29.590 1.00 21.21 305 ALA X N 1
ATOM 2040 C CA . ALA A 1 274 ? 12.259 18.753 28.772 1.00 21.70 305 ALA X CA 1
ATOM 2041 C C . ALA A 1 274 ? 12.636 19.269 27.379 1.00 20.81 305 ALA X C 1
ATOM 2042 O O . ALA A 1 274 ? 13.676 18.892 26.822 1.00 21.41 305 ALA X O 1
ATOM 2044 N N . LEU A 1 275 ? 11.812 20.156 26.825 1.00 20.22 306 LEU X N 1
ATOM 2045 C CA . LEU A 1 275 ? 12.032 20.635 25.442 1.00 20.35 306 LEU X CA 1
ATOM 2046 C C . LEU A 1 275 ? 13.139 21.703 25.361 1.00 20.20 306 LEU X C 1
ATOM 2047 O O . LEU A 1 275 ? 13.507 22.134 24.279 1.00 19.96 306 LEU X O 1
ATOM 2052 N N . ASP A 1 276 ? 13.675 22.098 26.514 1.00 19.90 307 ASP X N 1
ATOM 2053 C CA . ASP A 1 276 ? 14.841 22.985 26.554 1.00 19.91 307 ASP X CA 1
ATOM 2054 C C . ASP A 1 276 ? 16.118 22.244 26.134 1.00 19.32 307 ASP X C 1
ATOM 2055 O O . ASP A 1 276 ? 17.134 22.865 25.845 1.00 19.45 307 ASP X O 1
ATOM 2060 N N . GLU A 1 277 ? 16.106 20.926 26.119 1.00 19.28 308 GLU X N 1
ATOM 2061 C CA . GLU A 1 277 ? 17.352 20.227 25.845 1.00 20.07 308 GLU X CA 1
ATOM 2062 C C . GLU A 1 277 ? 17.749 20.387 24.377 1.00 20.14 308 GLU X C 1
ATOM 2063 O O . GLU A 1 277 ? 16.933 20.709 23.506 1.00 20.00 308 GLU X O 1
ATOM 2069 N N . CYS A 1 278 ? 19.014 20.161 24.111 1.00 19.53 309 CYS X N 1
ATOM 2070 C CA . CYS A 1 278 ? 19.501 20.183 22.735 1.00 19.08 309 CYS X CA 1
ATOM 2071 C C . CYS A 1 278 ? 19.332 18.820 22.143 1.00 18.65 309 CYS X C 1
ATOM 2072 O O . CYS A 1 278 ? 19.223 17.824 22.884 1.00 19.46 309 CYS X O 1
ATOM 2075 N N . VAL A 1 279 ? 19.232 18.781 20.810 1.00 17.75 310 VAL X N 1
ATOM 2076 C CA . VAL A 1 279 ? 19.084 17.565 20.037 1.00 17.04 310 VAL X CA 1
ATOM 2077 C C . VAL A 1 279 ? 19.929 17.603 18.743 1.00 17.31 310 VAL X C 1
ATOM 2078 O O . VAL A 1 279 ? 20.345 18.673 18.290 1.00 16.11 310 VAL X O 1
ATOM 2082 N N . GLY A 1 280 ? 20.156 16.433 18.141 1.00 16.54 311 GLY X N 1
ATOM 2083 C CA . GLY A 1 280 ? 20.759 16.420 16.804 1.00 17.53 311 GLY X CA 1
ATOM 2084 C C . GLY A 1 280 ? 20.502 15.175 16.006 1.00 16.62 311 GLY X C 1
ATOM 2085 O O . GLY A 1 280 ? 19.944 14.211 16.503 1.00 16.78 311 GLY X O 1
ATOM 2086 N N . PHE A 1 281 ? 20.860 15.234 14.729 1.00 16.34 312 PHE X N 1
ATOM 2087 C CA . PHE A 1 281 ? 20.782 14.083 13.888 1.00 16.20 312 PHE X CA 1
ATOM 2088 C C . PHE A 1 281 ? 21.804 14.143 12.760 1.00 16.46 312 PHE X C 1
ATOM 2089 O O . PHE A 1 281 ? 22.296 15.201 12.386 1.00 16.61 312 PHE X O 1
ATOM 2097 N N . THR A 1 282 ? 22.096 12.985 12.223 1.00 16.30 313 THR X N 1
ATOM 2098 C CA . THR A 1 282 ? 22.959 12.870 11.058 1.00 15.86 313 THR X CA 1
ATOM 2099 C C . THR A 1 282 ? 22.212 12.454 9.838 1.00 16.38 313 THR X C 1
ATOM 2100 O O . THR A 1 282 ? 21.136 11.844 9.936 1.00 16.21 313 THR X O 1
ATOM 2104 N N . VAL A 1 283 ? 22.847 12.738 8.692 1.00 17.13 314 VAL X N 1
ATOM 2105 C CA . VAL A 1 283 ? 22.309 12.434 7.366 1.00 17.39 314 VAL X CA 1
ATOM 2106 C C . VAL A 1 283 ? 22.929 11.120 6.924 1.00 18.69 314 VAL X C 1
ATOM 2107 O O . VAL A 1 283 ? 23.989 10.688 7.447 1.00 21.57 314 VAL X O 1
ATOM 2111 N N . PRO A 1 284 ? 22.296 10.456 5.976 1.00 19.68 315 PRO X N 1
ATOM 2112 C CA . PRO A 1 284 ? 22.852 9.214 5.442 1.00 19.87 315 PRO X CA 1
ATOM 2113 C C . PRO A 1 284 ? 24.219 9.305 4.683 1.00 19.98 315 PRO X C 1
ATOM 2114 O O . PRO A 1 284 ? 24.636 10.340 4.180 1.00 16.87 315 PRO X O 1
ATOM 2118 N N . LEU A 1 285 ? 24.918 8.173 4.676 1.00 21.06 316 LEU X N 1
ATOM 2119 C CA . LEU A 1 285 ? 26.104 7.968 3.827 1.00 21.34 316 LEU X CA 1
ATOM 2120 C C . LEU A 1 285 ? 25.632 7.531 2.411 1.00 21.45 316 LEU X C 1
ATOM 2121 O O . LEU A 1 285 ? 24.907 6.525 2.236 1.00 21.44 316 LEU X O 1
ATOM 2126 N N . LEU A 1 286 ? 25.996 8.328 1.427 1.00 20.56 317 LEU X N 1
ATOM 2127 C CA . LEU A 1 286 ? 25.489 8.157 0.080 1.00 21.55 317 LEU X CA 1
ATOM 2128 C C . LEU A 1 286 ? 26.557 7.504 -0.738 1.00 22.74 317 LEU X C 1
ATOM 2129 O O . LEU A 1 286 ? 27.571 8.080 -0.975 1.00 23.17 317 LEU X O 1
ATOM 2134 N N . THR A 1 287 ? 26.292 6.310 -1.219 1.00 24.95 318 THR X N 1
ATOM 2135 C CA . THR A 1 287 ? 27.159 5.697 -2.250 1.00 26.02 318 THR X CA 1
ATOM 2136 C C . THR A 1 287 ? 26.306 5.150 -3.400 1.00 25.85 318 THR X C 1
ATOM 2137 O O . THR A 1 287 ? 25.077 4.982 -3.303 1.00 26.89 318 THR X O 1
ATOM 2141 N N . ASP A 1 288 ? 26.946 4.869 -4.513 1.00 25.66 319 ASP X N 1
ATOM 2142 C CA . ASP A 1 288 ? 26.245 4.164 -5.537 1.00 25.63 319 ASP X CA 1
ATOM 2143 C C . ASP A 1 288 ? 26.484 2.667 -5.344 1.00 25.95 319 ASP X C 1
ATOM 2144 O O . ASP A 1 288 ? 27.150 2.240 -4.413 1.00 25.76 319 ASP X O 1
ATOM 2149 N N . SER A 1 289 ? 25.960 1.899 -6.271 1.00 27.10 320 SER X N 1
ATOM 2150 C CA . SER A 1 289 ? 25.966 0.461 -6.189 1.00 27.44 320 SER X CA 1
ATOM 2151 C C . SER A 1 289 ? 27.345 -0.148 -6.473 1.00 27.56 320 SER X C 1
ATOM 2152 O O . SER A 1 289 ? 27.557 -1.337 -6.258 1.00 27.64 320 SER X O 1
ATOM 2155 N N . SER A 1 290 ? 28.280 0.675 -6.957 1.00 27.81 321 SER X N 1
ATOM 2156 C CA . SER A 1 290 ? 29.670 0.288 -7.085 1.00 27.72 321 SER X CA 1
ATOM 2157 C C . SER A 1 290 ? 30.557 0.688 -5.917 1.00 27.26 321 SER X C 1
ATOM 2158 O O . SER A 1 290 ? 31.743 0.378 -5.906 1.00 27.09 321 SER X O 1
ATOM 2161 N N . GLY A 1 291 ? 29.995 1.392 -4.941 1.00 27.25 322 GLY X N 1
ATOM 2162 C CA . GLY A 1 291 ? 30.738 1.781 -3.763 1.00 26.79 322 GLY X CA 1
ATOM 2163 C C . GLY A 1 291 ? 31.268 3.193 -3.789 1.00 27.20 322 GLY X C 1
ATOM 2164 O O . GLY A 1 291 ? 31.831 3.624 -2.817 1.00 29.34 322 GLY X O 1
ATOM 2165 N N . ALA A 1 292 ? 31.102 3.914 -4.884 1.00 26.15 323 ALA X N 1
ATOM 2166 C CA . ALA A 1 292 ? 31.649 5.275 -5.002 1.00 25.75 323 ALA X CA 1
ATOM 2167 C C . ALA A 1 292 ? 30.932 6.209 -4.045 1.00 25.85 323 ALA X C 1
ATOM 2168 O O . ALA A 1 292 ? 29.696 6.127 -3.896 1.00 23.05 323 ALA X O 1
ATOM 2170 N N . LYS A 1 293 ? 31.727 7.069 -3.413 1.00 27.03 324 LYS X N 1
ATOM 2171 C CA . LYS A 1 293 ? 31.227 8.091 -2.481 1.00 28.03 324 LYS X CA 1
ATOM 2172 C C . LYS A 1 293 ? 30.501 9.143 -3.291 1.00 27.01 324 LYS X C 1
ATOM 2173 O O . LYS A 1 293 ? 30.988 9.635 -4.301 1.00 24.86 324 LYS X O 1
ATOM 2179 N N . PHE A 1 294 ? 29.324 9.519 -2.828 1.00 26.58 325 PHE X N 1
ATOM 2180 C CA . PHE A 1 294 ? 28.596 10.582 -3.494 1.00 26.44 325 PHE X CA 1
ATOM 2181 C C . PHE A 1 294 ? 29.468 11.838 -3.601 1.00 26.35 325 PHE X C 1
ATOM 2182 O O . PHE A 1 294 ? 30.080 12.224 -2.628 1.00 25.79 325 PHE X O 1
ATOM 2190 N N . GLY A 1 295 ? 29.572 12.412 -4.810 1.00 26.53 326 GLY X N 1
ATOM 2191 C CA . GLY A 1 295 ? 30.273 13.654 -5.027 1.00 27.67 326 GLY X CA 1
ATOM 2192 C C . GLY A 1 295 ? 31.719 13.458 -5.446 1.00 29.82 326 GLY X C 1
ATOM 2193 O O . GLY A 1 295 ? 32.469 14.426 -5.621 1.00 28.11 326 GLY X O 1
ATOM 2194 N N . LYS A 1 296 ? 32.088 12.190 -5.608 1.00 32.00 327 LYS X N 1
ATOM 2195 C CA . LYS A 1 296 ? 33.370 11.807 -6.172 1.00 34.83 327 LYS X CA 1
ATOM 2196 C C . LYS A 1 296 ? 33.104 11.133 -7.511 1.00 36.16 327 LYS X C 1
ATOM 2197 O O . LYS A 1 296 ? 32.317 10.151 -7.582 1.00 35.75 327 LYS X O 1
ATOM 2203 N N . SER A 1 297 ? 33.730 11.697 -8.552 1.00 37.49 328 SER X N 1
ATOM 2204 C CA . SER A 1 297 ? 33.644 11.202 -9.920 1.00 38.85 328 SER X CA 1
ATOM 2205 C C . SER A 1 297 ? 35.060 10.896 -10.367 1.00 40.43 328 SER X C 1
ATOM 2206 O O . SER A 1 297 ? 35.809 11.794 -10.770 1.00 40.34 328 SER X O 1
ATOM 2209 N N . ALA A 1 298 ? 35.422 9.622 -10.272 1.00 42.02 329 ALA X N 1
ATOM 2210 C CA . ALA A 1 298 ? 36.816 9.214 -10.444 1.00 42.98 329 ALA X CA 1
ATOM 2211 C C . ALA A 1 298 ? 37.616 9.679 -9.206 1.00 43.75 329 ALA X C 1
ATOM 2212 O O . ALA A 1 298 ? 37.110 9.620 -8.049 1.00 44.36 329 ALA X O 1
ATOM 2214 N N . GLY A 1 299 ? 38.841 10.147 -9.449 1.00 43.75 330 GLY X N 1
ATOM 2215 C CA . GLY A 1 299 ? 39.748 10.599 -8.391 1.00 43.13 330 GLY X CA 1
ATOM 2216 C C . GLY A 1 299 ? 39.657 12.094 -8.145 1.00 42.20 330 GLY X C 1
ATOM 2217 O O . GLY A 1 299 ? 40.671 12.783 -8.028 1.00 42.30 330 GLY X O 1
ATOM 2218 N N . ASN A 1 300 ? 38.438 12.621 -8.052 1.00 40.57 331 ASN X N 1
ATOM 2219 C CA . ASN A 1 300 ? 38.303 14.033 -7.700 1.00 38.30 331 ASN X CA 1
ATOM 2220 C C . ASN A 1 300 ? 36.847 14.337 -7.313 1.00 35.00 331 ASN X C 1
ATOM 2221 O O . ASN A 1 300 ? 35.881 13.644 -7.708 1.00 33.72 331 ASN X O 1
ATOM 2226 N N . ALA A 1 301 ? 36.729 15.371 -6.497 1.00 31.56 332 ALA X N 1
ATOM 2227 C CA . ALA A 1 301 ? 35.460 15.877 -6.099 1.00 28.44 332 ALA X CA 1
ATOM 2228 C C . ALA A 1 301 ? 34.798 16.654 -7.198 1.00 25.97 332 ALA X C 1
ATOM 2229 O O . ALA A 1 301 ? 35.435 17.166 -8.122 1.00 24.74 332 ALA X O 1
ATOM 2231 N N . ILE A 1 302 ? 33.490 16.787 -7.038 1.00 23.97 333 ILE X N 1
ATOM 2232 C CA . ILE A 1 302 ? 32.700 17.682 -7.850 1.00 22.40 333 ILE X CA 1
ATOM 2233 C C . ILE A 1 302 ? 32.563 18.911 -6.998 1.00 21.62 333 ILE X C 1
ATOM 2234 O O . ILE A 1 302 ? 31.747 18.949 -6.042 1.00 22.17 333 ILE X O 1
ATOM 2239 N N . TRP A 1 303 ? 33.396 19.900 -7.306 1.00 21.32 334 TRP X N 1
ATOM 2240 C CA . TRP A 1 303 ? 33.476 21.124 -6.540 1.00 21.62 334 TRP X CA 1
ATOM 2241 C C . TRP A 1 303 ? 32.313 22.078 -6.885 1.00 20.97 334 TRP X C 1
ATOM 2242 O O . TRP A 1 303 ? 31.844 22.121 -8.051 1.00 18.66 334 TRP X O 1
ATOM 2253 N N . LEU A 1 304 ? 31.931 22.892 -5.887 1.00 19.88 335 LEU X N 1
ATOM 2254 C CA . LEU A 1 304 ? 30.955 23.947 -6.088 1.00 19.91 335 LEU X CA 1
ATOM 2255 C C . LEU A 1 304 ? 31.535 25.139 -6.809 1.00 19.39 335 LEU X C 1
ATOM 2256 O O . LEU A 1 304 ? 30.800 25.947 -7.365 1.00 17.01 335 LEU X O 1
ATOM 2261 N N . ASP A 1 305 ? 32.859 25.254 -6.785 1.00 19.87 336 ASP X N 1
ATOM 2262 C CA . ASP A 1 305 ? 33.565 26.269 -7.522 1.00 20.62 336 ASP X CA 1
ATOM 2263 C C . ASP A 1 305 ? 33.715 25.926 -9.009 1.00 21.17 336 ASP X C 1
ATOM 2264 O O . ASP A 1 305 ? 34.385 24.938 -9.344 1.00 21.77 336 ASP X O 1
ATOM 2269 N N . PRO A 1 306 ? 33.121 26.743 -9.877 1.00 22.76 337 PRO X N 1
ATOM 2270 C CA . PRO A 1 306 ? 33.219 26.560 -11.344 1.00 23.85 337 PRO X CA 1
ATOM 2271 C C . PRO A 1 306 ? 34.635 26.642 -11.856 1.00 25.06 337 PRO X C 1
ATOM 2272 O O . PRO A 1 306 ? 34.941 26.120 -12.935 1.00 25.87 337 PRO X O 1
ATOM 2276 N N . TYR A 1 307 ? 35.522 27.236 -11.080 1.00 26.50 338 TYR X N 1
ATOM 2277 C CA . TYR A 1 307 ? 36.937 27.271 -11.479 1.00 28.06 338 TYR X CA 1
ATOM 2278 C C . TYR A 1 307 ? 37.654 25.980 -11.274 1.00 26.09 338 TYR X C 1
ATOM 2279 O O . TYR A 1 307 ? 38.695 25.748 -11.881 1.00 25.88 338 TYR X O 1
ATOM 2288 N N . GLN A 1 308 ? 37.073 25.119 -10.461 1.00 23.86 339 GLN X N 1
ATOM 2289 C CA . GLN A 1 308 ? 37.599 23.834 -10.201 1.00 23.35 339 GLN X CA 1
ATOM 2290 C C . GLN A 1 308 ? 36.826 22.757 -10.925 1.00 22.12 339 GLN X C 1
ATOM 2291 O O . GLN A 1 308 ? 37.408 21.810 -11.412 1.00 21.90 339 GLN X O 1
ATOM 2297 N N . THR A 1 309 ? 35.502 22.863 -10.965 1.00 20.97 340 THR X N 1
ATOM 2298 C CA . THR A 1 309 ? 34.695 21.918 -11.717 1.00 20.20 340 THR X CA 1
ATOM 2299 C C . THR A 1 309 ? 33.784 22.740 -12.562 1.00 19.18 340 THR X C 1
ATOM 2300 O O . THR A 1 309 ? 32.964 23.495 -12.029 1.00 19.88 340 THR X O 1
ATOM 2304 N N . SER A 1 310 ? 33.900 22.612 -13.882 1.00 18.23 341 SER X N 1
ATOM 2305 C CA . SER A 1 310 ? 33.087 23.456 -14.751 1.00 18.10 341 SER X CA 1
ATOM 2306 C C . SER A 1 310 ? 31.607 23.140 -14.428 1.00 16.93 341 SER X C 1
ATOM 2307 O O . SER A 1 310 ? 31.305 22.081 -13.950 1.00 16.47 341 SER X O 1
ATOM 2310 N N . VAL A 1 311 ? 30.712 24.047 -14.781 1.00 16.60 342 VAL X N 1
ATOM 2311 C CA . VAL A 1 311 ? 29.276 23.848 -14.590 1.00 17.01 342 VAL X CA 1
ATOM 2312 C C . VAL A 1 311 ? 28.801 22.653 -15.403 1.00 17.10 342 VAL X C 1
ATOM 2313 O O . VAL A 1 311 ? 27.992 21.855 -14.925 1.00 16.98 342 VAL X O 1
ATOM 2317 N N . PHE A 1 312 ? 29.349 22.535 -16.620 1.00 17.05 343 PHE X N 1
ATOM 2318 C CA . PHE A 1 312 ? 29.069 21.437 -17.542 1.00 16.78 343 PHE X CA 1
ATOM 2319 C C . PHE A 1 312 ? 29.402 20.133 -16.896 1.00 16.69 343 PHE X C 1
ATOM 2320 O O . PHE A 1 312 ? 28.629 19.183 -16.962 1.00 15.88 343 PHE X O 1
ATOM 2328 N N . ASP A 1 313 ? 30.539 20.081 -16.213 1.00 17.67 344 ASP X N 1
ATOM 2329 C CA . ASP A 1 313 ? 30.949 18.832 -15.608 1.00 18.55 344 ASP X CA 1
ATOM 2330 C C . ASP A 1 313 ? 30.153 18.557 -14.358 1.00 17.40 344 ASP X C 1
ATOM 2331 O O . ASP A 1 313 ? 29.940 17.417 -14.024 1.00 18.00 344 ASP X O 1
ATOM 2336 N N . PHE A 1 314 ? 29.743 19.612 -13.671 1.00 18.29 345 PHE X N 1
ATOM 2337 C CA . PHE A 1 314 ? 28.917 19.481 -12.437 1.00 18.11 345 PHE X CA 1
ATOM 2338 C C . PHE A 1 314 ? 27.550 18.904 -12.801 1.00 18.23 345 PHE X C 1
ATOM 2339 O O . PHE A 1 314 ? 27.063 17.905 -12.194 1.00 18.57 345 PHE X O 1
ATOM 2347 N N . TYR A 1 315 ? 26.939 19.501 -13.836 1.00 19.02 346 TYR X N 1
ATOM 2348 C CA . TYR A 1 315 ? 25.699 18.997 -14.394 1.00 18.09 346 TYR X CA 1
ATOM 2349 C C . TYR A 1 315 ? 25.907 17.539 -14.839 1.00 18.26 346 TYR X C 1
ATOM 2350 O O . TYR A 1 315 ? 25.090 16.647 -14.589 1.00 17.04 346 TYR X O 1
ATOM 2359 N N . GLY A 1 316 ? 27.039 17.278 -15.479 1.00 19.56 347 GLY X N 1
ATOM 2360 C CA . GLY A 1 316 ? 27.319 15.927 -16.000 1.00 19.12 347 GLY X CA 1
ATOM 2361 C C . GLY A 1 316 ? 27.297 14.870 -14.936 1.00 18.46 347 GLY X C 1
ATOM 2362 O O . GLY A 1 316 ? 26.782 13.777 -15.119 1.00 19.71 347 GLY X O 1
ATOM 2363 N N . TYR A 1 317 ? 27.929 15.173 -13.823 1.00 19.29 348 TYR X N 1
ATOM 2364 C CA . TYR A 1 317 ? 27.927 14.285 -12.668 1.00 18.63 348 TYR X CA 1
ATOM 2365 C C . TYR A 1 317 ? 26.517 13.830 -12.308 1.00 17.69 348 TYR X C 1
ATOM 2366 O O . TYR A 1 317 ? 26.246 12.627 -12.133 1.00 17.20 348 TYR X O 1
ATOM 2375 N N . PHE A 1 318 ? 25.624 14.809 -12.155 1.00 17.92 349 PHE X N 1
ATOM 2376 C CA . PHE A 1 318 ? 24.218 14.513 -11.835 1.00 17.22 349 PHE X CA 1
ATOM 2377 C C . PHE A 1 318 ? 23.449 13.840 -12.928 1.00 17.50 349 PHE X C 1
ATOM 2378 O O . PHE A 1 318 ? 22.652 12.917 -12.651 1.00 18.47 349 PHE X O 1
ATOM 2386 N N . VAL A 1 319 ? 23.690 14.218 -14.172 1.00 18.05 350 VAL X N 1
ATOM 2387 C CA . VAL A 1 319 ? 22.952 13.550 -15.255 1.00 19.29 350 VAL X CA 1
ATOM 2388 C C . VAL A 1 319 ? 23.304 12.076 -15.413 1.00 19.68 350 VAL X C 1
ATOM 2389 O O . VAL A 1 319 ? 22.484 11.301 -15.875 1.00 19.44 350 VAL X O 1
ATOM 2393 N N . ARG A 1 320 ? 24.521 11.703 -14.996 1.00 21.70 351 ARG X N 1
ATOM 2394 C CA . ARG A 1 320 ? 25.024 10.316 -14.972 1.00 22.06 351 ARG X CA 1
ATOM 2395 C C . ARG A 1 320 ? 24.548 9.480 -13.775 1.00 21.53 351 ARG X C 1
ATOM 2396 O O . ARG A 1 320 ? 24.858 8.306 -13.714 1.00 20.29 351 ARG X O 1
ATOM 2404 N N . ARG A 1 321 ? 23.747 10.027 -12.851 1.00 21.02 352 ARG X N 1
ATOM 2405 C CA . ARG A 1 321 ? 23.299 9.228 -11.739 1.00 20.70 352 ARG X CA 1
ATOM 2406 C C . ARG A 1 321 ? 22.417 8.117 -12.247 1.00 21.05 352 ARG X C 1
ATOM 2407 O O . ARG A 1 321 ? 21.712 8.263 -13.228 1.00 18.49 352 ARG X O 1
ATOM 2415 N N . SER A 1 322 ? 22.375 7.054 -11.463 1.00 22.08 353 SER X N 1
ATOM 2416 C CA . SER A 1 322 ? 21.693 5.841 -11.828 1.00 22.17 353 SER X CA 1
ATOM 2417 C C . SER A 1 322 ? 20.190 5.925 -11.634 1.00 21.94 353 SER X C 1
ATOM 2418 O O . SER A 1 322 ? 19.692 6.624 -10.747 1.00 19.59 353 SER X O 1
ATOM 2421 N N . ASP A 1 323 ? 19.466 5.167 -12.458 1.00 21.66 354 ASP X N 1
ATOM 2422 C CA . ASP A 1 323 ? 18.003 5.023 -12.271 1.00 22.56 354 ASP X CA 1
ATOM 2423 C C . ASP A 1 323 ? 17.582 4.492 -10.906 1.00 22.71 354 ASP X C 1
ATOM 2424 O O . ASP A 1 323 ? 16.521 4.856 -10.357 1.00 21.95 354 ASP X O 1
ATOM 2429 N N . GLN A 1 324 ? 18.407 3.612 -10.369 1.00 21.98 355 GLN X N 1
ATOM 2430 C CA . GLN A 1 324 ? 18.165 3.047 -9.066 1.00 23.43 355 GLN X CA 1
ATOM 2431 C C . GLN A 1 324 ? 18.229 4.079 -7.905 1.00 21.88 355 GLN X C 1
ATOM 2432 O O . GLN A 1 324 ? 17.527 3.925 -6.913 1.00 21.08 355 GLN X O 1
ATOM 2438 N N . GLU A 1 325 ? 19.053 5.119 -8.045 1.00 20.59 356 GLU X N 1
ATOM 2439 C CA . GLU A 1 325 ? 19.254 6.101 -6.964 1.00 20.84 356 GLU X CA 1
ATOM 2440 C C . GLU A 1 325 ? 18.599 7.443 -7.265 1.00 19.38 356 GLU X C 1
ATOM 2441 O O . GLU A 1 325 ? 18.519 8.267 -6.386 1.00 18.46 356 GLU X O 1
ATOM 2447 N N . VAL A 1 326 ? 18.149 7.687 -8.489 1.00 17.49 357 VAL X N 1
ATOM 2448 C CA . VAL A 1 326 ? 17.749 9.060 -8.863 1.00 17.34 357 VAL X CA 1
ATOM 2449 C C . VAL A 1 326 ? 16.523 9.666 -8.064 1.00 17.79 357 VAL X C 1
ATOM 2450 O O . VAL A 1 326 ? 16.561 10.868 -7.715 1.00 17.47 357 VAL X O 1
ATOM 2454 N N . GLU A 1 327 ? 15.489 8.878 -7.756 1.00 16.74 358 GLU X N 1
ATOM 2455 C CA . GLU A 1 327 ? 14.393 9.390 -6.984 1.00 17.82 358 GLU X CA 1
ATOM 2456 C C . GLU A 1 327 ? 14.857 9.801 -5.586 1.00 18.08 358 GLU X C 1
ATOM 2457 O O . GLU A 1 327 ? 14.468 10.817 -5.076 1.00 17.15 358 GLU X O 1
ATOM 2463 N N . ASN A 1 328 ? 15.713 8.969 -4.995 1.00 19.67 359 ASN X N 1
ATOM 2464 C CA . ASN A 1 328 ? 16.225 9.218 -3.667 1.00 19.36 359 ASN X CA 1
ATOM 2465 C C . ASN A 1 328 ? 17.013 10.536 -3.705 1.00 18.30 359 ASN X C 1
ATOM 2466 O O . ASN A 1 328 ? 16.904 11.385 -2.811 1.00 15.36 359 ASN X O 1
ATOM 2471 N N . LEU A 1 329 ? 17.785 10.719 -4.766 1.00 16.56 360 LEU X N 1
ATOM 2472 C CA . LEU A 1 329 ? 18.600 11.941 -4.882 1.00 16.69 360 LEU X CA 1
ATOM 2473 C C . LEU A 1 329 ? 17.781 13.198 -5.201 1.00 14.76 360 LEU X C 1
ATOM 2474 O O . LEU A 1 329 ? 18.112 14.281 -4.761 1.00 14.52 360 LEU X O 1
ATOM 2479 N N . LEU A 1 330 ? 16.709 13.054 -5.962 1.00 14.52 361 LEU X N 1
ATOM 2480 C CA . LEU A 1 330 ? 15.745 14.193 -6.143 1.00 14.58 361 LEU X CA 1
ATOM 2481 C C . LEU A 1 330 ? 15.150 14.667 -4.802 1.00 14.21 361 LEU X C 1
ATOM 2482 O O . LEU A 1 330 ? 15.001 15.864 -4.548 1.00 14.01 361 LEU X O 1
ATOM 2487 N N . LYS A 1 331 ? 14.787 13.691 -3.967 1.00 15.35 362 LYS X N 1
ATOM 2488 C CA . LYS A 1 331 ? 14.312 13.983 -2.597 1.00 15.27 362 LYS X CA 1
ATOM 2489 C C . LYS A 1 331 ? 15.361 14.711 -1.745 1.00 15.14 362 LYS X C 1
ATOM 2490 O O . LYS A 1 331 ? 15.058 15.694 -1.108 1.00 14.31 362 LYS X O 1
ATOM 2496 N N . LEU A 1 332 ? 16.593 14.227 -1.757 1.00 15.80 363 LEU X N 1
ATOM 2497 C CA . LEU A 1 332 ? 17.626 14.789 -0.920 1.00 15.42 363 LEU X CA 1
ATOM 2498 C C . LEU A 1 332 ? 18.128 16.146 -1.348 1.00 15.15 363 LEU X C 1
ATOM 2499 O O . LEU A 1 332 ? 18.324 16.996 -0.503 1.00 13.22 363 LEU X O 1
ATOM 2504 N N . PHE A 1 333 ? 18.295 16.328 -2.672 1.00 14.85 364 PHE X N 1
ATOM 2505 C CA . PHE A 1 333 ? 19.095 17.420 -3.234 1.00 14.94 364 PHE X CA 1
ATOM 2506 C C . PHE A 1 333 ? 18.336 18.509 -3.987 1.00 14.68 364 PHE X C 1
ATOM 2507 O O . PHE A 1 333 ? 18.949 19.421 -4.568 1.00 14.47 364 PHE X O 1
ATOM 2515 N N . THR A 1 334 ? 17.010 18.463 -3.866 1.00 13.57 365 THR X N 1
ATOM 2516 C CA . THR A 1 334 ? 16.109 19.456 -4.438 1.00 13.24 365 THR X CA 1
ATOM 2517 C C . THR A 1 334 ? 15.022 19.887 -3.438 1.00 13.96 365 THR X C 1
ATOM 2518 O O . THR A 1 334 ? 14.756 19.239 -2.403 1.00 14.19 365 THR X O 1
ATOM 2522 N N . PHE A 1 335 ? 14.400 20.998 -3.782 1.00 13.43 366 PHE X N 1
ATOM 2523 C CA . PHE A 1 335 ? 13.232 21.486 -3.060 1.00 14.83 366 PHE X CA 1
ATOM 2524 C C . PHE A 1 335 ? 11.897 21.195 -3.735 1.00 15.29 366 PHE X C 1
ATOM 2525 O O . PHE A 1 335 ? 10.866 21.808 -3.369 1.00 16.44 366 PHE X O 1
ATOM 2533 N N . MET A 1 336 ? 11.920 20.239 -4.675 1.00 14.17 367 MET X N 1
ATOM 2534 C CA . MET A 1 336 ? 10.760 19.756 -5.357 1.00 15.10 367 MET X CA 1
ATOM 2535 C C . MET A 1 336 ? 9.813 19.116 -4.332 1.00 16.04 367 MET X C 1
ATOM 2536 O O . MET A 1 336 ? 10.209 18.215 -3.604 1.00 15.96 367 MET X O 1
ATOM 2541 N N . PRO A 1 337 ? 8.558 19.533 -4.312 1.00 17.54 368 PRO X N 1
ATOM 2542 C CA . PRO A 1 337 ? 7.549 18.769 -3.555 1.00 17.99 368 PRO X CA 1
ATOM 2543 C C . PRO A 1 337 ? 7.556 17.317 -3.971 1.00 16.87 368 PRO X C 1
ATOM 2544 O O . PRO A 1 337 ? 7.843 17.012 -5.101 1.00 19.11 368 PRO X O 1
ATOM 2548 N N . ILE A 1 338 ? 7.184 16.440 -3.066 1.00 16.71 369 ILE X N 1
ATOM 2549 C CA . ILE A 1 338 ? 7.131 15.045 -3.310 1.00 17.92 369 ILE X CA 1
ATOM 2550 C C . ILE A 1 338 ? 6.204 14.754 -4.496 1.00 17.50 369 ILE X C 1
ATOM 2551 O O . ILE A 1 338 ? 6.500 13.905 -5.297 1.00 18.59 369 ILE X O 1
ATOM 2556 N N . SER A 1 339 ? 5.098 15.477 -4.608 1.00 17.82 370 SER X N 1
ATOM 2557 C CA . SER A 1 339 ? 4.174 15.322 -5.765 1.00 17.26 370 SER X CA 1
ATOM 2558 C C . SER A 1 339 ? 4.863 15.573 -7.092 1.00 16.35 370 SER X C 1
ATOM 2559 O O . SER A 1 339 ? 4.628 14.870 -8.059 1.00 15.88 370 SER X O 1
ATOM 2562 N N . GLU A 1 340 ? 5.739 16.566 -7.131 1.00 16.14 371 GLU X N 1
ATOM 2563 C CA . GLU A 1 340 ? 6.482 16.872 -8.334 1.00 16.97 371 GLU X CA 1
ATOM 2564 C C . GLU A 1 340 ? 7.464 15.744 -8.694 1.00 17.01 371 GLU X C 1
ATOM 2565 O O . GLU A 1 340 ? 7.562 15.300 -9.829 1.00 17.46 371 GLU X O 1
ATOM 2571 N N . ILE A 1 341 ? 8.212 15.274 -7.701 1.00 17.24 372 ILE X N 1
ATOM 2572 C CA . ILE A 1 341 ? 9.105 14.177 -7.912 1.00 16.25 372 ILE X CA 1
ATOM 2573 C C . ILE A 1 341 ? 8.318 12.954 -8.389 1.00 17.29 372 ILE X C 1
ATOM 2574 O O . ILE A 1 341 ? 8.756 12.217 -9.280 1.00 17.56 372 ILE X O 1
ATOM 2579 N N . THR A 1 342 ? 7.172 12.682 -7.788 1.00 17.29 373 THR X N 1
ATOM 2580 C CA . THR A 1 342 ? 6.383 11.528 -8.256 1.00 18.16 373 THR X CA 1
ATOM 2581 C C . THR A 1 342 ? 6.015 11.661 -9.744 1.00 17.06 373 THR X C 1
ATOM 2582 O O . THR A 1 342 ? 6.091 10.703 -10.507 1.00 18.26 373 THR X O 1
ATOM 2586 N N . LYS A 1 343 ? 5.651 12.851 -10.181 1.00 16.68 374 LYS X N 1
ATOM 2587 C CA . LYS A 1 343 ? 5.273 13.035 -11.583 1.00 17.05 374 LYS X CA 1
ATOM 2588 C C . LYS A 1 343 ? 6.487 12.884 -12.504 1.00 16.04 374 LYS X C 1
ATOM 2589 O O . LYS A 1 343 ? 6.419 12.249 -13.547 1.00 15.87 374 LYS X O 1
ATOM 2595 N N . THR A 1 344 ? 7.601 13.456 -12.095 1.00 14.74 375 THR X N 1
ATOM 2596 C CA . THR A 1 344 ? 8.881 13.232 -12.787 1.00 15.41 375 THR X CA 1
ATOM 2597 C C . THR A 1 344 ? 9.192 11.741 -12.948 1.00 15.57 375 THR X C 1
ATOM 2598 O O . THR A 1 344 ? 9.556 11.277 -14.029 1.00 16.34 375 THR X O 1
ATOM 2602 N N . MET A 1 345 ? 9.082 10.992 -11.879 1.00 16.71 376 MET X N 1
ATOM 2603 C CA . MET A 1 345 ? 9.400 9.561 -11.964 1.00 17.80 376 MET X CA 1
ATOM 2604 C C . MET A 1 345 ? 8.395 8.810 -12.843 1.00 18.63 376 MET X C 1
ATOM 2605 O O . MET A 1 345 ? 8.733 7.893 -13.600 1.00 17.34 376 MET X O 1
ATOM 2610 N N . GLU A 1 346 ? 7.156 9.231 -12.792 1.00 20.57 377 GLU X N 1
ATOM 2611 C CA . GLU A 1 346 ? 6.152 8.666 -13.710 1.00 24.00 377 GLU X CA 1
ATOM 2612 C C . GLU A 1 346 ? 6.545 8.944 -15.165 1.00 22.99 377 GLU X C 1
ATOM 2613 O O . GLU A 1 346 ? 6.551 8.035 -15.946 1.00 23.51 377 GLU X O 1
ATOM 2619 N N . GLU A 1 347 ? 7.018 10.156 -15.500 1.00 22.74 378 GLU X N 1
ATOM 2620 C CA . GLU A 1 347 ? 7.477 10.427 -16.870 1.00 22.70 378 GLU X CA 1
ATOM 2621 C C . GLU A 1 347 ? 8.729 9.595 -17.175 1.00 22.21 378 GLU X C 1
ATOM 2622 O O . GLU A 1 347 ? 8.850 8.987 -18.237 1.00 21.27 378 GLU X O 1
ATOM 2628 N N . HIS A 1 348 ? 9.644 9.588 -16.217 1.00 21.07 379 HIS X N 1
ATOM 2629 C CA . HIS A 1 348 ? 10.957 8.908 -16.375 1.00 20.18 379 HIS X CA 1
ATOM 2630 C C . HIS A 1 348 ? 10.821 7.442 -16.696 1.00 20.57 379 HIS X C 1
ATOM 2631 O O . HIS A 1 348 ? 11.487 6.932 -17.586 1.00 20.56 379 HIS X O 1
ATOM 2638 N N . ILE A 1 349 ? 9.962 6.738 -15.994 1.00 22.64 380 ILE X N 1
ATOM 2639 C CA . ILE A 1 349 ? 9.868 5.310 -16.307 1.00 24.48 380 ILE X CA 1
ATOM 2640 C C . ILE A 1 349 ? 9.213 4.975 -17.682 1.00 25.63 380 ILE X C 1
ATOM 2641 O O . ILE A 1 349 ? 9.353 3.871 -18.172 1.00 26.23 380 ILE X O 1
ATOM 2646 N N . LYS A 1 350 ? 8.561 5.926 -18.329 1.00 26.66 381 LYS X N 1
ATOM 2647 C CA . LYS A 1 350 ? 8.115 5.699 -19.720 1.00 27.88 381 LYS X CA 1
ATOM 2648 C C . LYS A 1 350 ? 9.289 5.302 -20.642 1.00 27.82 381 LYS X C 1
ATOM 2649 O O . LYS A 1 350 ? 9.151 4.446 -21.528 1.00 27.54 381 LYS X O 1
ATOM 2655 N N . ASP A 1 351 ? 10.450 5.910 -20.422 1.00 26.47 382 ASP X N 1
ATOM 2656 C CA . ASP A 1 351 ? 11.646 5.597 -21.158 1.00 26.27 382 ASP X CA 1
ATOM 2657 C C . ASP A 1 351 ? 12.880 6.113 -20.432 1.00 25.82 382 ASP X C 1
ATOM 2658 O O . ASP A 1 351 ? 13.331 7.232 -20.675 1.00 24.05 382 ASP X O 1
ATOM 2663 N N . PRO A 1 352 ? 13.415 5.311 -19.525 1.00 25.59 383 PRO X N 1
ATOM 2664 C CA . PRO A 1 352 ? 14.594 5.702 -18.738 1.00 25.67 383 PRO X CA 1
ATOM 2665 C C . PRO A 1 352 ? 15.789 6.189 -19.550 1.00 26.10 383 PRO X C 1
ATOM 2666 O O . PRO A 1 352 ? 16.500 7.109 -19.110 1.00 25.59 383 PRO X O 1
ATOM 2670 N N . SER A 1 353 ? 15.994 5.633 -20.748 1.00 26.25 384 SER X N 1
ATOM 2671 C CA . SER A 1 353 ? 17.102 6.056 -21.618 1.00 26.11 384 SER X CA 1
ATOM 2672 C C . SER A 1 353 ? 17.119 7.553 -21.900 1.00 26.04 384 SER X C 1
ATOM 2673 O O . SER A 1 353 ? 18.168 8.104 -22.242 1.00 26.32 384 SER X O 1
ATOM 2676 N N . LYS A 1 354 ? 15.972 8.217 -21.780 1.00 25.13 385 LYS X N 1
ATOM 2677 C CA . LYS A 1 354 ? 15.928 9.667 -21.997 1.00 24.86 385 LYS X CA 1
ATOM 2678 C C . LYS A 1 354 ? 16.514 10.471 -20.823 1.00 23.34 385 LYS X C 1
ATOM 2679 O O . LYS A 1 354 ? 16.747 11.653 -20.955 1.00 22.79 385 LYS X O 1
ATOM 2685 N N . ARG A 1 355 ? 16.715 9.818 -19.678 1.00 22.18 386 ARG X N 1
ATOM 2686 C CA . ARG A 1 355 ? 17.333 10.448 -18.493 1.00 21.56 386 ARG X CA 1
ATOM 2687 C C . ARG A 1 355 ? 16.552 11.679 -18.039 1.00 18.85 386 ARG X C 1
ATOM 2688 O O . ARG A 1 355 ? 17.124 12.639 -17.566 1.00 17.04 386 ARG X O 1
ATOM 2696 N N . VAL A 1 356 ? 15.227 11.608 -18.144 1.00 18.57 387 VAL X N 1
ATOM 2697 C CA . VAL A 1 356 ? 14.337 12.679 -17.684 1.00 17.51 387 VAL X CA 1
ATOM 2698 C C . VAL A 1 356 ? 14.644 12.995 -16.217 1.00 16.80 387 VAL X C 1
ATOM 2699 O O . VAL A 1 356 ? 14.826 14.146 -15.872 1.00 16.71 387 VAL X O 1
ATOM 2703 N N . ALA A 1 357 ? 14.710 11.967 -15.365 1.00 16.41 388 ALA X N 1
ATOM 2704 C CA . ALA A 1 357 ? 14.855 12.173 -13.934 1.00 14.68 388 ALA X CA 1
ATOM 2705 C C . ALA A 1 357 ? 16.226 12.761 -13.653 1.00 15.37 388 ALA X C 1
ATOM 2706 O O . ALA A 1 357 ? 16.360 13.677 -12.837 1.00 14.28 388 ALA X O 1
ATOM 2708 N N . GLN A 1 358 ? 17.251 12.244 -14.331 1.00 16.29 389 GLN X N 1
ATOM 2709 C CA . GLN A 1 358 ? 18.611 12.698 -14.111 1.00 16.56 389 GLN X CA 1
ATOM 2710 C C . GLN A 1 358 ? 18.807 14.091 -14.585 1.00 15.92 389 GLN X C 1
ATOM 2711 O O . GLN A 1 358 ? 19.484 14.844 -13.896 1.00 15.74 389 GLN X O 1
ATOM 2717 N N . HIS A 1 359 ? 18.203 14.463 -15.733 1.00 16.65 390 HIS X N 1
ATOM 2718 C CA . HIS A 1 359 ? 18.269 15.852 -16.207 1.00 16.45 390 HIS X CA 1
ATOM 2719 C C . HIS A 1 359 ? 17.562 16.778 -15.238 1.00 16.17 390 HIS X C 1
ATOM 2720 O O . HIS A 1 359 ? 18.012 17.871 -15.002 1.00 15.45 390 HIS X O 1
ATOM 2727 N N . THR A 1 360 ? 16.473 16.309 -14.661 1.00 15.88 391 THR X N 1
ATOM 2728 C CA . THR A 1 360 ? 15.754 17.080 -13.630 1.00 15.94 391 THR X CA 1
ATOM 2729 C C . THR A 1 360 ? 16.622 17.283 -12.416 1.00 14.33 391 THR X C 1
ATOM 2730 O O . THR A 1 360 ? 16.776 18.386 -11.986 1.00 13.76 391 THR X O 1
ATOM 2734 N N . LEU A 1 361 ? 17.222 16.215 -11.899 1.00 14.79 392 LEU X N 1
ATOM 2735 C CA . LEU A 1 361 ? 18.153 16.335 -10.762 1.00 15.76 392 LEU X CA 1
ATOM 2736 C C . LEU A 1 361 ? 19.301 17.308 -11.047 1.00 16.95 392 LEU X C 1
ATOM 2737 O O . LEU A 1 361 ? 19.600 18.167 -10.221 1.00 17.14 392 LEU X O 1
ATOM 2742 N N . ALA A 1 362 ? 19.970 17.120 -12.192 1.00 16.66 393 ALA X N 1
ATOM 2743 C CA . ALA A 1 362 ? 21.032 18.058 -12.673 1.00 16.58 393 ALA X CA 1
ATOM 2744 C C . ALA A 1 362 ? 20.545 19.508 -12.762 1.00 16.93 393 ALA X C 1
ATOM 2745 O O . ALA A 1 362 ? 21.166 20.410 -12.251 1.00 16.45 393 ALA X O 1
ATOM 2747 N N . ARG A 1 363 ? 19.391 19.716 -13.377 1.00 17.62 394 ARG X N 1
ATOM 2748 C CA . ARG A 1 363 ? 18.831 21.017 -13.494 1.00 19.47 394 ARG X CA 1
ATOM 2749 C C . ARG A 1 363 ? 18.600 21.656 -12.121 1.00 18.82 394 ARG X C 1
ATOM 2750 O O . ARG A 1 363 ? 18.980 22.804 -11.876 1.00 17.68 394 ARG X O 1
ATOM 2758 N N . GLU A 1 364 ? 17.998 20.894 -11.221 1.00 17.09 395 GLU X N 1
ATOM 2759 C CA . GLU A 1 364 ? 17.723 21.449 -9.894 1.00 17.01 395 GLU X CA 1
ATOM 2760 C C . GLU A 1 364 ? 18.964 21.734 -9.081 1.00 16.66 395 GLU X C 1
ATOM 2761 O O . GLU A 1 364 ? 19.027 22.751 -8.395 1.00 15.62 395 GLU X O 1
ATOM 2767 N N . VAL A 1 365 ? 19.949 20.835 -9.109 1.00 15.09 396 VAL X N 1
ATOM 2768 C CA . VAL A 1 365 ? 21.131 21.068 -8.275 1.00 16.05 396 VAL X CA 1
ATOM 2769 C C . VAL A 1 365 ? 22.034 22.165 -8.852 1.00 15.67 396 VAL X C 1
ATOM 2770 O O . VAL A 1 365 ? 22.539 22.993 -8.125 1.00 15.42 396 VAL X O 1
ATOM 2774 N N . VAL A 1 366 ? 22.256 22.151 -10.169 1.00 17.43 397 VAL X N 1
ATOM 2775 C CA . VAL A 1 366 ? 22.920 23.257 -10.825 1.00 17.00 397 VAL X CA 1
ATOM 2776 C C . VAL A 1 366 ? 22.204 24.586 -10.580 1.00 17.40 397 VAL X C 1
ATOM 2777 O O . VAL A 1 366 ? 22.852 25.626 -10.420 1.00 16.94 397 VAL X O 1
ATOM 2781 N N . THR A 1 367 ? 20.876 24.578 -10.544 1.00 18.53 398 THR X N 1
ATOM 2782 C CA . THR A 1 367 ? 20.132 25.811 -10.348 1.00 18.20 398 THR X CA 1
ATOM 2783 C C . THR A 1 367 ? 20.468 26.326 -8.949 1.00 18.41 398 THR X C 1
ATOM 2784 O O . THR A 1 367 ? 20.765 27.519 -8.750 1.00 19.53 398 THR X O 1
ATOM 2788 N N . LEU A 1 368 ? 20.416 25.446 -7.967 1.00 17.89 399 LEU X N 1
ATOM 2789 C CA . LEU A 1 368 ? 20.787 25.853 -6.600 1.00 17.84 399 LEU X CA 1
ATOM 2790 C C . LEU A 1 368 ? 22.226 26.360 -6.490 1.00 18.09 399 LEU X C 1
ATOM 2791 O O . LEU A 1 368 ? 22.475 27.336 -5.808 1.00 18.47 399 LEU X O 1
ATOM 2796 N N . VAL A 1 369 ? 23.198 25.674 -7.100 1.00 17.91 400 VAL X N 1
ATOM 2797 C CA . VAL A 1 369 ? 24.601 26.032 -6.855 1.00 17.43 400 VAL X CA 1
ATOM 2798 C C . VAL A 1 369 ? 25.101 27.155 -7.813 1.00 17.70 400 VAL X C 1
ATOM 2799 O O . VAL A 1 369 ? 25.824 28.068 -7.395 1.00 18.35 400 VAL X O 1
ATOM 2803 N N . HIS A 1 370 ? 24.725 27.076 -9.080 1.00 17.46 401 HIS X N 1
ATOM 2804 C CA . HIS A 1 370 ? 25.206 27.978 -10.093 1.00 18.41 401 HIS X CA 1
ATOM 2805 C C . HIS A 1 370 ? 24.163 28.927 -10.719 1.00 19.70 401 HIS X C 1
ATOM 2806 O O . HIS A 1 370 ? 24.534 29.848 -11.487 1.00 19.83 401 HIS X O 1
ATOM 2813 N N . GLY A 1 371 ? 22.883 28.693 -10.425 1.00 19.73 402 GLY X N 1
ATOM 2814 C CA . GLY A 1 371 ? 21.785 29.530 -10.884 1.00 19.24 402 GLY X CA 1
ATOM 2815 C C . GLY A 1 371 ? 21.103 29.027 -12.136 1.00 20.10 402 GLY X C 1
ATOM 2816 O O . GLY A 1 371 ? 21.638 28.175 -12.831 1.00 17.46 402 GLY X O 1
ATOM 2817 N N . LYS A 1 372 ? 19.882 29.536 -12.377 1.00 20.61 403 LYS X N 1
ATOM 2818 C CA . LYS A 1 372 ? 19.027 29.036 -13.448 1.00 22.87 403 LYS X CA 1
ATOM 2819 C C . LYS A 1 372 ? 19.620 29.204 -14.859 1.00 23.04 403 LYS X C 1
ATOM 2820 O O . LYS A 1 372 ? 19.432 28.358 -15.727 1.00 23.28 403 LYS X O 1
ATOM 2826 N N . GLN A 1 373 ? 20.294 30.310 -15.082 1.00 24.36 404 GLN X N 1
ATOM 2827 C CA . GLN A 1 373 ? 20.901 30.545 -16.410 1.00 25.66 404 GLN X CA 1
ATOM 2828 C C . GLN A 1 373 ? 21.989 29.544 -16.753 1.00 24.27 404 GLN X C 1
ATOM 2829 O O . GLN A 1 373 ? 22.010 28.934 -17.835 1.00 23.78 404 GLN X O 1
ATOM 2835 N N . GLU A 1 374 ? 22.897 29.354 -15.805 1.00 23.67 405 GLU X N 1
ATOM 2836 C CA . GLU A 1 374 ? 23.939 28.365 -15.965 1.00 21.70 405 GLU X CA 1
ATOM 2837 C C . GLU A 1 374 ? 23.334 27.024 -16.145 1.00 21.46 405 GLU X C 1
ATOM 2838 O O . GLU A 1 374 ? 23.858 26.235 -16.883 1.00 21.08 405 GLU X O 1
ATOM 2844 N N . ALA A 1 375 ? 22.239 26.738 -15.422 1.00 21.60 406 ALA X N 1
ATOM 2845 C CA . ALA A 1 375 ? 21.585 25.445 -15.526 1.00 21.29 406 ALA X CA 1
ATOM 2846 C C . ALA A 1 375 ? 21.031 25.179 -16.940 1.00 20.91 406 ALA X C 1
ATOM 2847 O O . ALA A 1 375 ? 21.100 24.060 -17.447 1.00 20.31 406 ALA X O 1
ATOM 2849 N N . SER A 1 376 ? 20.390 26.185 -17.501 1.00 21.39 407 SER X N 1
ATOM 2850 C CA . SER A 1 376 ? 19.778 26.068 -18.817 1.00 22.63 407 SER X CA 1
ATOM 2851 C C . SER A 1 376 ? 20.846 25.795 -19.870 1.00 21.88 407 SER X C 1
ATOM 2852 O O . SER A 1 376 ? 20.698 24.920 -20.684 1.00 22.67 407 SER X O 1
ATOM 2855 N N . ALA A 1 377 ? 21.910 26.568 -19.822 1.00 22.59 408 ALA X N 1
ATOM 2856 C CA . ALA A 1 377 ? 23.040 26.429 -20.730 1.00 22.05 408 ALA X CA 1
ATOM 2857 C C . ALA A 1 377 ? 23.632 25.044 -20.619 1.00 21.97 408 ALA X C 1
ATOM 2858 O O . ALA A 1 377 ? 23.988 24.449 -21.620 1.00 21.65 408 ALA X O 1
ATOM 2860 N N . ALA A 1 378 ? 23.758 24.506 -19.391 1.00 21.11 409 ALA X N 1
ATOM 2861 C CA . ALA A 1 378 ? 24.424 23.226 -19.219 1.00 20.10 409 ALA X CA 1
ATOM 2862 C C . ALA A 1 378 ? 23.547 22.085 -19.757 1.00 20.70 409 ALA X C 1
ATOM 2863 O O . ALA A 1 378 ? 24.046 21.105 -20.334 1.00 21.67 409 ALA X O 1
ATOM 2865 N N . GLU A 1 379 ? 22.247 22.228 -19.577 1.00 20.26 410 GLU X N 1
ATOM 2866 C CA . GLU A 1 379 ? 21.296 21.282 -20.056 1.00 21.12 410 GLU X CA 1
ATOM 2867 C C . GLU A 1 379 ? 21.321 21.252 -21.579 1.00 20.49 410 GLU X C 1
ATOM 2868 O O . GLU A 1 379 ? 21.329 20.194 -22.159 1.00 19.96 410 GLU X O 1
ATOM 2874 N N . ASP A 1 380 ? 21.353 22.425 -22.187 1.00 21.49 411 ASP X N 1
ATOM 2875 C CA . ASP A 1 380 ? 21.422 22.538 -23.645 1.00 21.73 411 ASP X CA 1
ATOM 2876 C C . ASP A 1 380 ? 22.676 21.848 -24.149 1.00 22.15 411 ASP X C 1
ATOM 2877 O O . ASP A 1 380 ? 22.629 21.092 -25.114 1.00 21.08 411 ASP X O 1
ATOM 2882 N N . GLN A 1 381 ? 23.804 22.105 -23.483 1.00 21.69 412 GLN X N 1
ATOM 2883 C CA . GLN A 1 381 ? 25.035 21.420 -23.842 1.00 21.81 412 GLN X CA 1
ATOM 2884 C C . GLN A 1 381 ? 24.937 19.899 -23.703 1.00 22.33 412 GLN X C 1
ATOM 2885 O O . GLN A 1 381 ? 25.390 19.175 -24.585 1.00 23.03 412 GLN X O 1
ATOM 2891 N N . HIS A 1 382 ? 24.325 19.407 -22.625 1.00 21.97 413 HIS X N 1
ATOM 2892 C CA . HIS A 1 382 ? 24.177 17.970 -22.404 1.00 22.14 413 HIS X CA 1
ATOM 2893 C C . HIS A 1 382 ? 23.092 17.319 -23.285 1.00 23.18 413 HIS X C 1
ATOM 2894 O O . HIS A 1 382 ? 22.965 16.078 -23.317 1.00 22.84 413 HIS X O 1
ATOM 2901 N N . ARG A 1 383 ? 22.331 18.139 -24.007 1.00 24.05 414 ARG X N 1
ATOM 2902 C CA . ARG A 1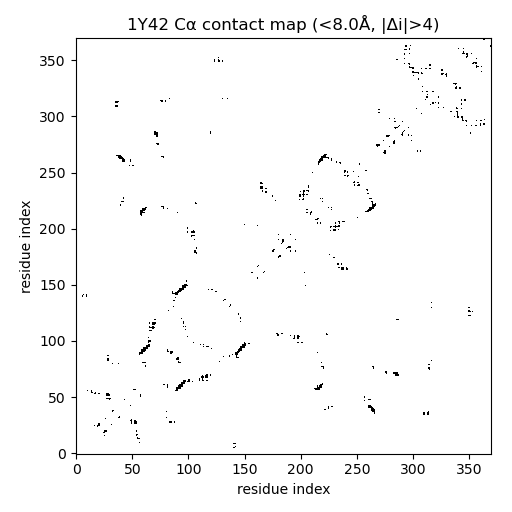 383 ? 21.391 17.608 -25.006 1.00 25.95 414 ARG X CA 1
ATOM 2903 C C . ARG A 1 383 ? 21.906 17.719 -26.433 1.00 27.04 414 ARG X C 1
ATOM 2904 O O . ARG A 1 383 ? 21.153 17.496 -27.379 1.00 27.45 414 ARG X O 1
ATOM 2912 N N . MET A 1 384 ? 23.175 18.084 -26.591 1.00 28.22 415 MET X N 1
ATOM 2913 C CA . MET A 1 384 ? 23.816 18.023 -27.886 1.00 29.74 415 MET X CA 1
ATOM 2914 C C . MET A 1 384 ? 24.056 16.546 -28.262 1.00 29.80 415 MET X C 1
ATOM 2915 O O . MET A 1 384 ? 24.029 15.656 -27.419 1.00 29.72 415 MET X O 1
ATOM 2920 N N . MET A 1 385 ? 24.240 16.271 -29.541 1.00 30.54 416 MET X N 1
ATOM 2921 C CA . MET A 1 385 ? 24.469 14.912 -30.014 1.00 31.42 416 MET X CA 1
ATOM 2922 C C . MET A 1 385 ? 25.761 14.275 -29.544 1.00 30.72 416 MET X C 1
ATOM 2923 O O . MET A 1 385 ? 25.905 13.048 -29.645 1.00 31.78 416 MET X O 1
ATOM 2928 N N . TYR A 1 386 ? 26.711 15.080 -29.075 1.00 29.63 417 TYR X N 1
ATOM 2929 C CA . TYR A 1 386 ? 27.935 14.550 -28.460 1.00 28.39 417 TYR X CA 1
ATOM 2930 C C . TYR A 1 386 ? 28.120 15.295 -27.127 1.00 28.10 417 TYR X C 1
ATOM 2931 O O . TYR A 1 386 ? 28.075 16.498 -27.111 1.00 27.42 417 TYR X O 1
ATOM 2940 N N . THR A 1 387 ? 28.302 14.575 -26.023 1.00 28.11 418 THR X N 1
ATOM 2941 C CA . THR A 1 387 ? 28.490 15.249 -24.700 1.00 28.63 418 THR X CA 1
ATOM 2942 C C . THR A 1 387 ? 29.676 14.746 -23.884 1.00 29.18 418 THR X C 1
ATOM 2943 O O . THR A 1 387 ? 29.881 15.120 -22.722 1.00 27.67 418 THR X O 1
ATOM 2947 N N . GLY A 1 388 ? 30.482 13.910 -24.508 1.00 30.77 419 GLY X N 1
ATOM 2948 C CA . GLY A 1 388 ? 31.675 13.398 -23.849 1.00 31.91 419 GLY X CA 1
ATOM 2949 C C . GLY A 1 388 ? 31.689 11.890 -23.773 1.00 32.81 419 GLY X C 1
ATOM 2950 O O . GLY A 1 388 ? 32.468 11.330 -22.980 1.00 35.41 419 GLY X O 1
#

Secondary structure (DSSP, 8-state):
-HHHHHHHHHHHHHHHHHHHHHTTSS--HHHHHHHHT--S-EES-HHHHHHHHHH---EEEEEE---SSS-BGGGHHHHHHHHHHHHHT-EEEEEE-TTTTTT------HHHHHHHHHHHHHHHHHHHHHHHHHTTPPP-TT-EEEEEETHHHHTT--HHHHIIIIITT--HHHHHSSHHHHHTTSSSS---HHHHHHHHHHHHHHHHHHHHH-EEEEEE-TT-HHHHHHHHHHHHHHHHH---HHHHHHHS--SGGGS-EEEEPPPPB-TT-PBTTB-SSSB-BSSTTTS-HHHHHHHHHT--TTTHHHHHHHH----HHHHHHHHHHHHH-GGG-HHHHHHHHHHHHHHH-HHHHHHHHHHHTSS---

Radius of gyration: 21.34 Å; Cα contacts (8 Å, |Δi|>4): 539; chains: 1; bounding box: 53×47×69 Å

B-factor: mean 25.86, std 11.7, range [11.57, 79.2]

Foldseek 3Di:
DVVVVLVVVQLVVLVVQLVCCVVVNDPQLLVLCVVLAFFDDKFADSVLVSNLSSNDLAEEEEEDELLAQFDFVLVVQLVQSLLVSLLVQHAHEYEYALPLNVLNALQVPSVNSVVSHVVQVVLLVVLSVVVSVVVDRDDRPRRHYYYHYLCVQVVDPDPVVLCQQQVVQDDCVLLCPDCSQVDCCPPNPHADPSNSCSLSSVLVVQLVCCLPPVHQEYEYEARCPSSQNSSQSSNQSNLVRPPDPVVVVPRNDDDPSSGGMYGYGDFDDDPVGHGPQDDDPDGRTLDCVVHNLLRNLVSQLPDDPVCLLSLCSRQAPDPPVRSVVQVVVCVVDVVVSSSSLVSSLRNSCSRPNNVSSVVSSVQVPPPDSD

Solvent-accessible surface area: 17710 Å² total